Protein AF-0000000068964285 (afdb_homodimer)

Sequence (236 aa):
MQFDGVTATGQSDFDDDSQRGRSEIPLARIKTIMKRDGDVKMISAEAPSLVAKACTLFITSLTRQTWDEAKRNARRTLQRSDLTTVIRSDERFDFLMDIISDERAPTQDTGATRAHLLMQFDGVTATGQSDFDDDSQRGRSEIPLARIKTIMKRDGDVKMISAEAPSLVAKACTLFITSLTRQTWDEAKRNARRTLQRSDLTTVIRSDERFDFLMDIISDERAPTQDTGATRAHLL

pLDDT: mean 75.6, std 27.0, range [28.22, 98.5]

Organism: Plasmodiophora brassicae (NCBI:txid37360)

Foldseek 3Di:
DDPPCPPDPPPPCPPCPVCVVVVVVQLVVQVVVVVVPVVDDDDDPCVSVVVSVVVVVVVVVLVVQLCVQCVVVVHDDRDPVSSQVSLVPDPVNVVVNVVNVVVPPPPPCPVPVPPDPD/DDPPPVPDPPPPCPVCPVCVVVVVVQLVVLVVVVVVPVVDDDDDPCVSVVVSVVVVVVVVVLVVQLCVQCVVVVHPDRDPVSSQVSLVPDPVNVVVNVVNVVVPPPPPCPVPVPPDPD

Structure (mmCIF, N/CA/C/O backbone):
data_AF-0000000068964285-model_v1
#
loop_
_entity.id
_entity.type
_entity.pdbx_description
1 polymer 'Transcription factor CBF/NF-Y/archaeal histone domain-containing protein'
#
loop_
_atom_site.group_PDB
_atom_site.id
_atom_site.type_symbol
_atom_site.label_atom_id
_atom_site.label_alt_id
_atom_site.label_comp_id
_atom_site.label_asym_id
_atom_site.label_entity_id
_atom_site.label_seq_id
_atom_site.pdbx_PDB_ins_code
_atom_site.Cartn_x
_atom_site.Cartn_y
_atom_site.Cartn_z
_atom_site.occupancy
_atom_site.B_iso_or_equiv
_atom_site.auth_seq_id
_atom_site.auth_comp_id
_atom_site.auth_asym_id
_atom_site.auth_atom_id
_atom_site.pdbx_PDB_model_num
ATOM 1 N N . MET A 1 1 ? 13.609 -10.18 4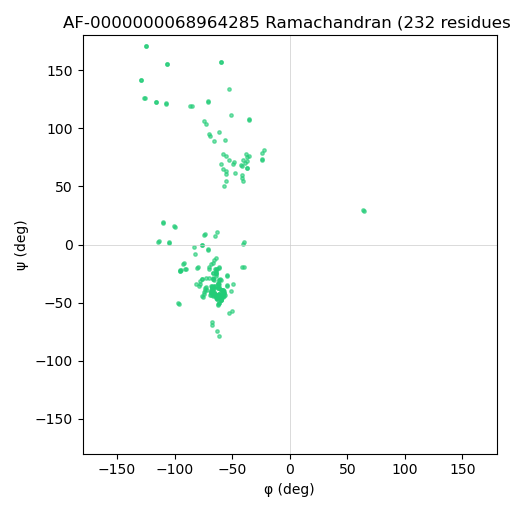9.781 1 32.91 1 MET A N 1
ATOM 2 C CA . MET A 1 1 ? 14.305 -10.547 48.531 1 32.91 1 MET A CA 1
ATOM 3 C C . MET A 1 1 ? 13.578 -9.992 47.312 1 32.91 1 MET A C 1
ATOM 5 O O . MET A 1 1 ? 12.391 -10.258 47.125 1 32.91 1 MET A O 1
ATOM 9 N N . GLN A 1 2 ? 13.938 -8.695 46.938 1 34.06 2 GLN A N 1
ATOM 10 C CA . GLN A 1 2 ? 13.391 -7.719 46 1 34.06 2 GLN A CA 1
ATOM 11 C C . GLN A 1 2 ? 13.508 -8.203 44.562 1 34.06 2 GLN A C 1
ATOM 13 O O . GLN A 1 2 ? 14.617 -8.461 44.062 1 34.06 2 GLN A O 1
ATOM 18 N N . PHE A 1 3 ? 12.508 -8.93 44.031 1 34.91 3 PHE A N 1
ATOM 19 C CA . PHE A 1 3 ? 12.336 -9.461 42.688 1 34.91 3 PHE A CA 1
ATOM 20 C C . PHE A 1 3 ? 12.367 -8.336 41.656 1 34.91 3 PHE A C 1
ATOM 22 O O . PHE A 1 3 ? 11.477 -7.488 41.625 1 34.91 3 PHE A O 1
ATOM 29 N N . ASP A 1 4 ? 13.57 -7.75 41.25 1 35.66 4 ASP A N 1
ATOM 30 C CA . ASP A 1 4 ? 13.82 -6.773 40.188 1 35.66 4 ASP A CA 1
ATOM 31 C C . ASP A 1 4 ? 13.344 -7.293 38.844 1 35.66 4 ASP A C 1
ATOM 33 O O . ASP A 1 4 ? 13.875 -8.273 38.312 1 35.66 4 ASP A O 1
ATOM 37 N N . GLY A 1 5 ? 12.023 -7.523 38.594 1 31.55 5 GLY A N 1
ATOM 38 C CA . GLY A 1 5 ? 11.477 -7.941 37.312 1 31.55 5 GLY A CA 1
ATOM 39 C C . GLY A 1 5 ? 11.852 -7.012 36.188 1 31.55 5 GLY A C 1
ATOM 40 O O . GLY A 1 5 ? 11.312 -5.91 36.062 1 31.55 5 GLY A O 1
ATOM 41 N N . VAL A 1 6 ? 13.117 -6.797 35.781 1 34.59 6 VAL A N 1
ATOM 42 C CA . VAL A 1 6 ? 13.562 -6.031 34.625 1 34.59 6 VAL A CA 1
ATOM 43 C C . VAL A 1 6 ? 12.844 -6.516 33.375 1 34.59 6 VAL A C 1
ATOM 45 O O . VAL A 1 6 ? 13.031 -7.656 32.938 1 34.59 6 VAL A O 1
ATOM 48 N N . THR A 1 7 ? 11.516 -6.219 33.188 1 30.62 7 THR A N 1
ATOM 49 C CA . THR A 1 7 ? 10.719 -6.461 32 1 30.62 7 THR A CA 1
ATOM 50 C C . THR A 1 7 ? 11.414 -5.906 30.766 1 30.62 7 THR A C 1
ATOM 52 O O . THR A 1 7 ? 11.977 -4.809 30.812 1 30.62 7 THR A O 1
ATOM 55 N N . ALA A 1 8 ? 11.93 -6.684 29.781 1 31 8 ALA A N 1
ATOM 56 C CA . ALA A 1 8 ? 12.555 -6.625 28.469 1 31 8 ALA A CA 1
ATOM 57 C C . ALA A 1 8 ? 11.672 -5.863 27.484 1 31 8 ALA A C 1
ATOM 59 O O . ALA A 1 8 ? 10.57 -6.312 27.141 1 31 8 ALA A O 1
ATOM 60 N N . THR A 1 9 ? 11.57 -4.504 27.484 1 30.22 9 THR A N 1
ATOM 61 C CA . THR A 1 9 ? 11.047 -3.551 26.516 1 30.22 9 THR A CA 1
ATOM 62 C C . THR A 1 9 ? 11.578 -3.854 25.109 1 30.22 9 THR A C 1
ATOM 64 O O . THR A 1 9 ? 12.766 -3.648 24.844 1 30.22 9 THR A O 1
ATOM 67 N N . GLY A 1 10 ? 11.344 -4.98 24.484 1 28.47 10 GLY A N 1
ATOM 68 C CA . GLY A 1 10 ? 11.758 -5.242 23.109 1 28.47 10 GLY A CA 1
ATOM 69 C C . GLY A 1 10 ? 11.398 -4.125 22.156 1 28.47 10 GLY A C 1
ATOM 70 O O . GLY A 1 10 ? 10.219 -3.928 21.844 1 28.47 10 GLY A O 1
ATOM 71 N N . GLN A 1 11 ? 12.031 -2.943 22.203 1 28.56 11 GLN A N 1
ATOM 72 C CA . GLN A 1 11 ? 12.109 -1.863 21.219 1 28.56 11 GLN A CA 1
ATOM 73 C C . GLN A 1 11 ? 12.273 -2.412 19.812 1 28.56 11 GLN A C 1
ATOM 75 O O . GLN A 1 11 ? 13.211 -3.166 19.531 1 28.56 11 GLN A O 1
ATOM 80 N N . SER A 1 12 ? 11.312 -2.969 19.219 1 31.77 12 SER A N 1
ATOM 81 C CA . SER A 1 12 ? 11.461 -3.26 17.797 1 31.77 12 SER A CA 1
ATOM 82 C C . SER A 1 12 ? 12.125 -2.098 17.062 1 31.77 12 SER A C 1
ATOM 84 O O . SER A 1 12 ? 11.547 -1.015 16.953 1 31.77 12 SER A O 1
ATOM 86 N N . ASP A 1 13 ? 13.398 -1.834 17.328 1 29.86 13 ASP A N 1
ATOM 87 C CA . ASP A 1 13 ? 14.375 -1.05 16.594 1 29.86 13 ASP A CA 1
ATOM 88 C C . ASP A 1 13 ? 14.266 -1.306 15.094 1 29.86 13 ASP A C 1
ATOM 90 O O . ASP A 1 13 ? 14.609 -2.389 14.617 1 29.86 13 ASP A O 1
ATOM 94 N N . PHE A 1 14 ? 13.148 -1.11 14.477 1 32.69 14 PHE A N 1
ATOM 95 C CA . PHE A 1 14 ? 13.383 -0.826 13.062 1 32.69 14 PHE A CA 1
ATOM 96 C C . PHE A 1 14 ? 14.633 0.027 12.883 1 32.69 14 PHE A C 1
ATOM 98 O O . PHE A 1 14 ? 14.727 1.127 13.43 1 32.69 14 PHE A O 1
ATOM 105 N N . ASP A 1 15 ? 15.805 -0.519 13.086 1 32.72 15 ASP A N 1
ATOM 106 C CA . ASP A 1 15 ? 17.172 -0.058 12.859 1 32.72 15 ASP A CA 1
ATOM 107 C C . ASP A 1 15 ? 17.219 1.039 11.797 1 32.72 15 ASP A C 1
ATOM 109 O O . ASP A 1 15 ? 16.969 0.779 10.617 1 32.72 15 ASP A O 1
ATOM 113 N N . ASP A 1 16 ? 16.953 2.186 12.117 1 32.31 16 ASP A N 1
ATOM 114 C CA . ASP A 1 16 ? 16.969 3.551 11.594 1 32.31 16 ASP A CA 1
ATOM 115 C C . ASP A 1 16 ? 18.328 3.896 11 1 32.31 16 ASP A C 1
ATOM 117 O O . ASP A 1 16 ? 18.484 4.922 10.328 1 32.31 16 ASP A O 1
ATOM 121 N N . ASP A 1 17 ? 19.438 3.482 11.609 1 34.62 17 ASP A N 1
ATOM 122 C CA . ASP A 1 17 ? 20.688 4.156 11.266 1 34.62 17 ASP A CA 1
ATOM 123 C C . ASP A 1 17 ? 21.094 3.85 9.82 1 34.62 17 ASP A C 1
ATOM 125 O O . ASP A 1 17 ? 21.484 4.754 9.078 1 34.62 17 ASP A O 1
ATOM 129 N N . SER A 1 18 ? 21.516 2.572 9.461 1 40.12 18 SER A N 1
ATOM 130 C CA . SER A 1 18 ? 21.812 2.119 8.109 1 40.12 18 SER A CA 1
ATOM 131 C C . SER A 1 18 ? 20.562 2.15 7.23 1 40.12 18 SER A C 1
ATOM 133 O O . SER A 1 18 ? 20.641 1.904 6.027 1 40.12 18 SER A O 1
ATOM 135 N N . GLN A 1 19 ? 19.25 2.33 7.637 1 40.47 19 GLN A N 1
ATOM 136 C CA . GLN A 1 19 ? 17.828 2.475 7.316 1 40.47 19 GLN A CA 1
ATOM 137 C C . GLN A 1 19 ? 17.516 3.908 6.902 1 40.47 19 GLN A C 1
ATOM 139 O O . GLN A 1 19 ? 16.531 4.145 6.184 1 40.47 19 GLN A O 1
ATOM 144 N N . ARG A 1 20 ? 18.188 4.785 7.496 1 45.53 20 ARG A N 1
ATOM 145 C CA . ARG A 1 20 ? 17.891 6.164 7.117 1 45.53 20 ARG A CA 1
ATOM 146 C C . ARG A 1 20 ? 17.969 6.348 5.605 1 45.53 20 ARG A C 1
ATOM 148 O O . ARG A 1 20 ? 17.078 6.957 5.004 1 45.53 20 ARG A O 1
ATOM 155 N N . GLY A 1 21 ? 19.188 6.035 5.164 1 47.84 21 GLY A N 1
ATOM 156 C CA . GLY A 1 21 ? 19.281 6.051 3.713 1 47.84 21 GLY A CA 1
ATOM 157 C C . GLY A 1 21 ? 18.281 5.133 3.037 1 47.84 21 GLY A C 1
ATOM 158 O O . GLY A 1 21 ? 17.734 5.473 1.985 1 47.84 21 GLY A O 1
ATOM 159 N N . ARG A 1 22 ? 18.141 3.873 3.611 1 48.84 22 ARG A N 1
ATOM 160 C CA . ARG A 1 22 ? 17.219 2.896 3.037 1 48.84 22 ARG A CA 1
ATOM 161 C C . ARG A 1 22 ? 15.766 3.25 3.355 1 48.84 22 ARG A C 1
ATOM 163 O O . ARG A 1 22 ? 14.875 3.041 2.529 1 48.84 22 ARG A O 1
ATOM 170 N N . SER A 1 23 ? 15.508 3.73 4.676 1 55.5 23 SER A N 1
ATOM 171 C CA . SER A 1 23 ? 14.164 4.172 5.035 1 55.5 23 SER A CA 1
ATOM 172 C C . SER A 1 23 ? 13.766 5.426 4.262 1 55.5 23 SER A C 1
ATOM 174 O O . SER A 1 23 ? 12.586 5.648 3.994 1 55.5 23 SER A O 1
ATOM 176 N N . GLU A 1 24 ? 14.867 6.203 3.928 1 59.72 24 GLU A N 1
ATOM 177 C CA . GLU A 1 24 ? 14.617 7.453 3.209 1 59.72 24 GLU A CA 1
ATOM 178 C C . GLU A 1 24 ? 14.016 7.184 1.834 1 59.72 24 GLU A C 1
ATOM 180 O O . GLU A 1 24 ? 13.148 7.934 1.374 1 59.72 24 GLU A O 1
ATOM 185 N N . ILE A 1 25 ? 14.305 6.09 1.345 1 63.62 25 ILE A N 1
ATOM 186 C CA . ILE A 1 25 ? 13.867 5.824 -0.02 1 63.62 25 ILE A CA 1
ATOM 187 C C . ILE A 1 25 ? 12.383 5.469 -0.021 1 63.62 25 ILE A C 1
ATOM 189 O O . ILE A 1 25 ? 11.609 6.012 -0.812 1 63.62 25 ILE A O 1
ATOM 193 N N . PRO A 1 26 ? 11.984 4.805 1.06 1 78.06 26 PRO A N 1
ATOM 194 C CA . PRO A 1 26 ? 10.555 4.469 1.038 1 78.06 26 PRO A CA 1
ATOM 195 C C . PRO A 1 26 ? 9.656 5.684 1.253 1 78.06 26 PRO A C 1
ATOM 197 O O . PRO A 1 26 ? 8.664 5.855 0.546 1 78.06 26 PRO A O 1
ATOM 200 N N . LEU A 1 27 ? 10.156 6.539 2.188 1 88 27 LEU A N 1
ATOM 201 C CA . LEU A 1 27 ? 9.281 7.668 2.488 1 88 27 LEU A CA 1
ATOM 202 C C . LEU A 1 27 ? 9.273 8.664 1.335 1 88 27 LEU A C 1
ATOM 204 O O . LEU A 1 27 ? 8.234 9.266 1.039 1 88 27 LEU A O 1
ATOM 208 N N . ALA A 1 28 ? 10.469 8.773 0.774 1 86.06 28 ALA A N 1
ATOM 209 C CA . ALA A 1 28 ? 10.547 9.68 -0.368 1 86.06 28 ALA A CA 1
ATOM 210 C C . ALA A 1 28 ? 9.609 9.234 -1.486 1 86.06 28 ALA A C 1
ATOM 212 O O . ALA A 1 28 ? 8.938 10.055 -2.107 1 86.06 28 ALA A O 1
ATOM 213 N N . ARG A 1 29 ? 9.508 7.941 -1.711 1 89.31 29 ARG A N 1
ATOM 214 C CA . ARG A 1 29 ? 8.617 7.379 -2.721 1 89.31 29 ARG A CA 1
ATOM 215 C C . ARG A 1 29 ? 7.152 7.57 -2.33 1 89.31 29 ARG A C 1
ATOM 217 O O . ARG A 1 29 ? 6.32 7.906 -3.174 1 89.31 29 ARG A O 1
ATOM 224 N N . ILE A 1 30 ? 6.887 7.398 -1.122 1 93.56 30 ILE A N 1
ATOM 225 C CA . ILE A 1 30 ? 5.531 7.59 -0.623 1 93.56 30 ILE A CA 1
ATOM 226 C C . ILE A 1 30 ? 5.082 9.023 -0.883 1 93.56 30 ILE A C 1
ATOM 228 O O . ILE A 1 30 ? 3.994 9.258 -1.412 1 93.56 30 ILE A O 1
ATOM 232 N N . LYS A 1 31 ? 5.895 9.953 -0.562 1 93.38 31 LYS A N 1
ATOM 233 C CA . LYS A 1 31 ? 5.59 11.367 -0.774 1 93.38 31 LYS A CA 1
ATOM 234 C C . LYS A 1 31 ? 5.348 11.656 -2.252 1 93.38 31 LYS A C 1
ATOM 236 O O . LYS A 1 31 ? 4.422 12.391 -2.604 1 93.38 31 LYS A O 1
ATOM 241 N N . THR A 1 32 ? 6.188 11.086 -3.094 1 92.38 32 THR A N 1
ATOM 242 C CA . THR A 1 32 ? 6.055 11.273 -4.535 1 92.38 32 THR A CA 1
ATOM 243 C C . THR A 1 32 ? 4.695 10.773 -5.02 1 92.38 32 THR A C 1
ATOM 245 O O . THR A 1 32 ? 4.027 11.445 -5.809 1 92.38 32 THR A O 1
ATOM 248 N N . ILE A 1 33 ? 4.316 9.648 -4.566 1 94.06 33 ILE A N 1
ATOM 249 C CA . ILE A 1 33 ? 3.049 9.062 -4.984 1 94.06 33 ILE A CA 1
ATOM 250 C C . ILE A 1 33 ? 1.893 9.922 -4.48 1 94.06 33 ILE A C 1
ATOM 252 O O . ILE A 1 33 ? 0.925 10.164 -5.207 1 94.06 33 ILE A O 1
ATOM 256 N N . MET A 1 34 ? 1.996 10.398 -3.248 1 95.56 34 MET A N 1
ATOM 257 C CA . MET A 1 34 ? 0.953 11.234 -2.656 1 95.56 34 MET A CA 1
ATOM 258 C C . MET A 1 34 ? 0.79 12.531 -3.434 1 95.56 34 MET A C 1
ATOM 260 O O . MET A 1 34 ? -0.329 13.016 -3.623 1 95.56 34 MET A O 1
ATOM 264 N N . LYS A 1 35 ? 1.868 13.07 -3.895 1 93.44 35 LYS A N 1
ATOM 265 C CA . LYS A 1 35 ? 1.845 14.359 -4.586 1 93.44 35 LYS A CA 1
ATOM 266 C C . LYS A 1 35 ? 1.406 14.195 -6.039 1 93.44 35 LYS A C 1
ATOM 268 O O . LYS A 1 35 ? 1.04 15.164 -6.695 1 93.44 35 LYS A O 1
ATOM 273 N N . ARG A 1 36 ? 1.573 12.969 -6.406 1 90.5 36 ARG A N 1
ATOM 274 C CA . ARG A 1 36 ? 1.193 12.703 -7.793 1 90.5 36 ARG A CA 1
ATOM 275 C C . ARG A 1 36 ? -0.303 12.914 -8 1 90.5 36 ARG A C 1
ATOM 277 O O . ARG A 1 36 ? -0.752 13.148 -9.125 1 90.5 36 A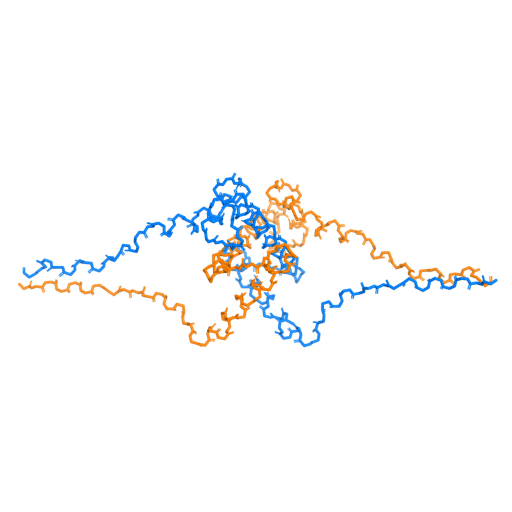RG A O 1
ATOM 284 N N . ASP A 1 37 ? -0.917 12.82 -6.789 1 83.12 37 ASP A N 1
ATOM 285 C CA . ASP A 1 37 ? -2.334 13.172 -6.848 1 83.12 37 ASP A CA 1
ATOM 286 C C . ASP A 1 37 ? -2.523 14.664 -7.094 1 83.12 37 ASP A C 1
ATOM 288 O O . ASP A 1 37 ? -2.09 15.492 -6.289 1 83.12 37 ASP A O 1
ATOM 292 N N . GLY A 1 38 ? -2.723 15.195 -8.359 1 84.5 38 GLY A N 1
ATOM 293 C CA . GLY A 1 38 ? -2.775 16.547 -8.875 1 84.5 38 GLY A CA 1
ATOM 294 C C . GLY A 1 38 ? -3.531 17.5 -7.973 1 84.5 38 GLY A C 1
ATOM 295 O O . GLY A 1 38 ? -3.303 18.719 -8.008 1 84.5 38 GLY A O 1
ATOM 296 N N . ASP A 1 39 ? -4.375 17.031 -7.074 1 87.31 39 ASP A N 1
ATOM 297 C CA . ASP A 1 39 ? -5.199 17.922 -6.254 1 87.31 39 ASP A CA 1
ATOM 298 C C . ASP A 1 39 ? -4.512 18.25 -4.934 1 87.31 39 ASP A C 1
ATOM 300 O O . ASP A 1 39 ? -4.812 19.25 -4.305 1 87.31 39 ASP A O 1
ATOM 304 N N . VAL A 1 40 ? -3.475 17.438 -4.566 1 92.94 40 VAL A N 1
ATOM 305 C CA . VAL A 1 40 ? -2.863 17.578 -3.25 1 92.94 40 VAL A CA 1
ATOM 306 C C . VAL A 1 40 ? -1.786 18.672 -3.305 1 92.94 40 VAL A C 1
ATOM 308 O O . VAL A 1 40 ? -0.828 18.562 -4.074 1 92.94 40 VAL A O 1
ATOM 311 N N . LYS A 1 41 ? -1.933 19.688 -2.547 1 87.25 41 LYS A N 1
ATOM 312 C CA . LYS A 1 41 ? -0.994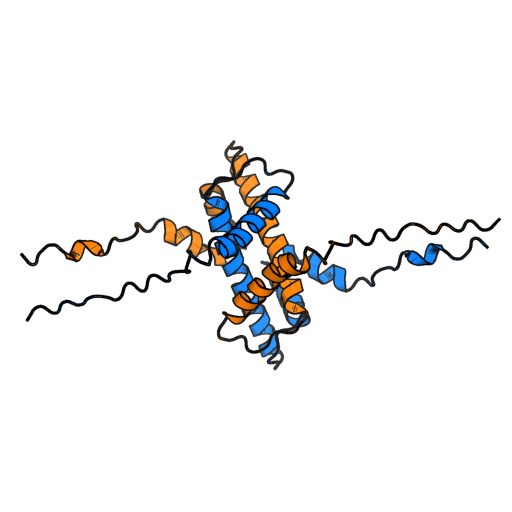 20.812 -2.586 1 87.25 41 LYS A CA 1
ATOM 313 C C . LYS A 1 41 ? 0.049 20.688 -1.478 1 87.25 41 LYS A C 1
ATOM 315 O O . LYS A 1 41 ? 1.249 20.797 -1.734 1 87.25 41 LYS A O 1
ATOM 320 N N . MET A 1 42 ? -0.448 20.469 -0.266 1 95.69 42 MET A N 1
ATOM 321 C CA . MET A 1 42 ? 0.447 20.406 0.886 1 95.69 42 MET A CA 1
ATOM 322 C C . MET A 1 42 ? 0.189 19.156 1.707 1 95.69 42 MET A C 1
ATOM 324 O O . MET A 1 42 ? -0.958 18.734 1.858 1 95.69 42 MET A O 1
ATOM 328 N N . ILE A 1 43 ? 1.351 18.609 2.193 1 96.94 43 ILE A N 1
ATOM 329 C CA . ILE A 1 43 ? 1.322 17.406 3.021 1 96.94 43 ILE A CA 1
ATOM 330 C C . ILE A 1 43 ? 2.076 17.656 4.324 1 96.94 43 ILE A C 1
ATOM 332 O O . ILE A 1 43 ? 3.221 18.109 4.309 1 96.94 43 ILE A O 1
ATOM 336 N N . SER A 1 44 ? 1.364 17.391 5.422 1 97.19 44 SER A N 1
ATOM 337 C CA . SER A 1 44 ? 2.045 17.516 6.707 1 97.19 44 SER A CA 1
ATOM 338 C C . SER A 1 44 ? 3.252 16.578 6.781 1 97.19 44 SER A C 1
ATOM 340 O O . SER A 1 44 ? 3.281 15.539 6.117 1 97.19 44 SER A O 1
ATOM 342 N N . ALA A 1 45 ? 4.223 16.922 7.672 1 94.94 45 ALA A N 1
ATOM 343 C CA . ALA A 1 45 ? 5.473 16.188 7.805 1 94.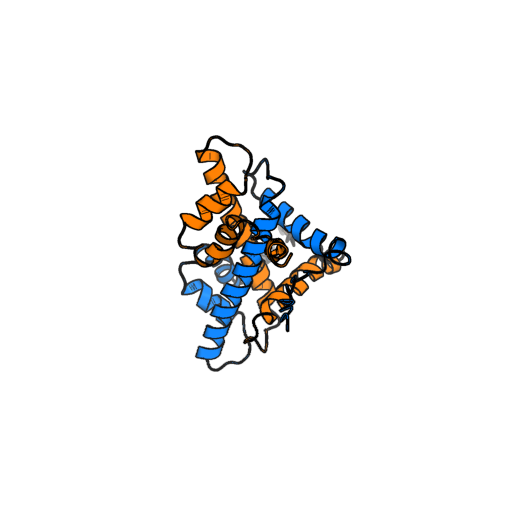94 45 ALA A CA 1
ATOM 344 C C . ALA A 1 45 ? 5.219 14.781 8.352 1 94.94 45 ALA A C 1
ATOM 346 O O . ALA A 1 45 ? 5.988 13.859 8.078 1 94.94 45 ALA A O 1
ATOM 347 N N . GLU A 1 46 ? 4.113 14.539 9.086 1 94 46 GLU A N 1
ATOM 348 C CA . GLU A 1 46 ? 3.852 13.281 9.773 1 94 46 GLU A CA 1
ATOM 349 C C . GLU A 1 46 ? 3.074 12.312 8.875 1 94 46 GLU A C 1
ATOM 351 O O . GLU A 1 46 ? 3.123 11.102 9.07 1 94 46 GLU A O 1
ATOM 356 N N . ALA A 1 47 ? 2.436 12.758 7.918 1 96.31 47 ALA A N 1
ATOM 357 C CA . ALA A 1 47 ? 1.449 12.008 7.148 1 96.31 47 ALA A CA 1
ATOM 358 C C . ALA A 1 47 ? 2.117 10.906 6.336 1 96.31 47 ALA A C 1
ATOM 360 O O . ALA A 1 47 ? 1.653 9.758 6.328 1 96.31 47 ALA A O 1
ATOM 361 N N . PRO A 1 48 ? 3.23 11.172 5.754 1 95.62 48 PRO A N 1
ATOM 362 C CA . PRO A 1 48 ? 3.842 10.109 4.945 1 95.62 48 PRO A CA 1
ATOM 363 C C . PRO A 1 48 ? 4.215 8.883 5.773 1 95.62 48 PRO A C 1
ATOM 365 O O . PRO A 1 48 ? 4.07 7.75 5.301 1 95.62 48 PRO A O 1
ATOM 368 N N . SER A 1 49 ? 4.602 9.086 6.961 1 94.56 49 SER A N 1
ATOM 369 C CA . SER A 1 49 ? 4.969 7.965 7.82 1 94.56 49 SER A CA 1
ATOM 370 C C . SER A 1 49 ? 3.758 7.098 8.148 1 94.56 49 SER A C 1
ATOM 372 O O . SER A 1 49 ? 3.863 5.871 8.203 1 94.56 49 SER A O 1
ATOM 374 N N . LEU A 1 50 ? 2.66 7.727 8.375 1 95.31 50 LEU A N 1
ATOM 375 C CA . LEU A 1 50 ? 1.429 6.996 8.656 1 95.31 50 LEU A CA 1
ATOM 376 C C . LEU A 1 50 ? 0.962 6.227 7.426 1 95.31 50 LEU A C 1
ATOM 378 O O . LEU A 1 50 ? 0.528 5.074 7.535 1 95.31 50 LEU A O 1
ATOM 382 N N . VAL A 1 51 ? 1.094 6.832 6.305 1 96.94 51 VAL A N 1
ATOM 383 C CA . VAL A 1 51 ? 0.72 6.184 5.051 1 96.94 51 VAL A CA 1
ATOM 384 C C . VAL A 1 51 ? 1.633 4.988 4.793 1 96.94 51 VAL A C 1
ATOM 386 O O . VAL A 1 51 ? 1.181 3.947 4.309 1 96.94 51 VAL A O 1
ATOM 389 N N . ALA A 1 52 ? 2.885 5.125 5.141 1 95.19 52 ALA A N 1
ATOM 390 C CA . ALA A 1 52 ? 3.828 4.02 4.992 1 95.19 52 ALA A CA 1
ATOM 391 C C . ALA A 1 52 ? 3.406 2.818 5.832 1 95.19 52 ALA A C 1
ATOM 393 O O . ALA A 1 52 ? 3.434 1.68 5.355 1 95.19 52 ALA A O 1
ATOM 394 N N . LYS A 1 53 ? 2.98 3.074 7.055 1 95.75 53 LYS A N 1
ATOM 395 C CA . LYS A 1 53 ? 2.471 2.006 7.91 1 95.75 53 LYS A CA 1
ATOM 396 C C . LYS A 1 53 ? 1.211 1.382 7.316 1 95.75 53 LYS A C 1
ATOM 398 O O . LYS A 1 53 ? 1.057 0.159 7.32 1 95.75 53 LYS A O 1
ATOM 403 N N . ALA A 1 54 ? 0.319 2.236 6.84 1 97.5 54 ALA A N 1
ATOM 404 C CA . ALA A 1 54 ? -0.908 1.766 6.207 1 97.5 54 ALA A CA 1
ATOM 405 C C . ALA A 1 54 ? -0.598 0.867 5.012 1 97.5 54 ALA A C 1
ATOM 407 O O . ALA A 1 54 ? -1.236 -0.172 4.824 1 97.5 54 ALA A O 1
ATOM 408 N N . CYS A 1 55 ? 0.431 1.228 4.234 1 96.62 55 CYS A N 1
ATOM 409 C CA . CYS A 1 55 ? 0.845 0.448 3.072 1 96.62 55 CYS A CA 1
ATOM 410 C C . CYS A 1 55 ? 1.354 -0.926 3.492 1 96.62 55 CYS A C 1
ATOM 412 O O . CYS A 1 55 ? 1.024 -1.934 2.865 1 96.62 55 CYS A O 1
ATOM 414 N N . THR A 1 56 ? 2.127 -0.963 4.535 1 95.69 56 THR A N 1
ATOM 415 C CA . THR A 1 56 ? 2.645 -2.23 5.039 1 95.69 56 THR A CA 1
ATOM 416 C C . THR A 1 56 ? 1.503 -3.164 5.434 1 95.69 56 THR A C 1
ATOM 418 O O . THR A 1 56 ? 1.502 -4.34 5.07 1 95.69 56 THR A O 1
ATOM 421 N N . LEU A 1 57 ? 0.524 -2.611 6.117 1 96.94 57 LEU A N 1
ATOM 422 C CA . LEU A 1 57 ? -0.625 -3.408 6.531 1 96.94 57 LEU A CA 1
ATOM 423 C C . LEU A 1 57 ? -1.444 -3.85 5.324 1 96.94 57 LEU A C 1
ATOM 425 O O . LEU A 1 57 ? -1.95 -4.973 5.289 1 96.94 57 LEU A O 1
ATOM 429 N N . PHE A 1 58 ? -1.536 -3 4.387 1 97.94 58 PHE A N 1
ATOM 430 C CA . PHE A 1 58 ? -2.262 -3.318 3.162 1 97.94 58 PHE A CA 1
ATOM 431 C C . PHE A 1 58 ? -1.607 -4.484 2.432 1 97.94 58 PHE A C 1
ATOM 433 O O . PHE A 1 58 ? -2.273 -5.465 2.096 1 97.94 58 PHE A O 1
ATOM 440 N N . ILE A 1 59 ? -0.286 -4.406 2.18 1 97.62 59 ILE A N 1
ATOM 441 C CA . ILE A 1 59 ? 0.456 -5.469 1.511 1 97.62 59 ILE A CA 1
ATOM 442 C C . ILE A 1 59 ? 0.301 -6.777 2.287 1 97.62 59 ILE A C 1
ATOM 444 O O . ILE A 1 59 ? 0.033 -7.828 1.7 1 97.62 59 ILE A O 1
ATOM 448 N N . THR A 1 60 ? 0.416 -6.688 3.598 1 96.94 60 THR A N 1
ATOM 449 C CA . THR A 1 60 ? 0.302 -7.871 4.445 1 96.94 60 THR A CA 1
ATOM 450 C C . THR A 1 60 ? -1.094 -8.477 4.344 1 96.94 60 THR A C 1
ATOM 452 O O . THR A 1 60 ? -1.237 -9.688 4.176 1 96.94 60 THR A O 1
ATOM 455 N N . SER A 1 61 ? -2.07 -7.656 4.422 1 96.94 61 SER A N 1
ATOM 456 C CA . SER A 1 61 ? -3.455 -8.109 4.367 1 96.94 61 SER A CA 1
ATOM 457 C C . SER A 1 61 ? -3.773 -8.758 3.023 1 96.94 61 SER A C 1
ATOM 459 O O . SER A 1 61 ? -4.336 -9.852 2.969 1 96.94 61 SER A O 1
ATOM 461 N N . LEU A 1 62 ? -3.371 -8.102 1.943 1 97.88 62 LEU A N 1
ATOM 462 C CA . LEU A 1 62 ? -3.59 -8.617 0.596 1 97.88 62 LEU A CA 1
ATOM 463 C C . LEU A 1 62 ? -2.861 -9.945 0.396 1 97.88 62 LEU A C 1
ATOM 465 O O . LEU A 1 62 ? -3.426 -10.891 -0.157 1 97.88 62 LEU A O 1
ATOM 469 N N . THR A 1 63 ? -1.659 -10.008 0.86 1 97.94 63 THR A N 1
ATOM 470 C CA . THR A 1 63 ? -0.846 -11.211 0.746 1 97.94 63 THR A CA 1
ATOM 471 C C . THR A 1 63 ? -1.493 -12.375 1.493 1 97.94 63 THR A C 1
ATOM 473 O O . THR A 1 63 ? -1.562 -13.492 0.976 1 97.94 63 THR A O 1
ATOM 476 N N . ARG A 1 64 ? -1.942 -12.055 2.672 1 97.06 64 ARG A N 1
ATOM 477 C CA . ARG A 1 64 ? -2.568 -13.094 3.479 1 97.06 64 ARG A CA 1
ATOM 478 C C . ARG A 1 64 ? -3.807 -13.656 2.787 1 97.06 64 ARG A C 1
ATOM 480 O O . ARG A 1 64 ? -3.973 -14.875 2.689 1 97.06 64 ARG A O 1
ATOM 487 N N . GLN A 1 65 ? -4.668 -12.797 2.357 1 97.81 65 GLN A N 1
ATOM 488 C CA . GLN A 1 65 ? -5.879 -13.242 1.679 1 97.81 65 GLN A CA 1
ATOM 489 C C . GLN A 1 65 ? -5.543 -14.008 0.402 1 97.81 65 GLN A C 1
ATOM 491 O O . GLN A 1 65 ? -6.18 -15.016 0.087 1 97.81 65 GLN A O 1
ATOM 496 N N . THR A 1 66 ? -4.492 -13.547 -0.281 1 98.44 66 THR A N 1
ATOM 497 C CA . THR A 1 66 ? -4.051 -14.188 -1.513 1 98.44 66 THR A CA 1
ATOM 498 C C . THR A 1 66 ? -3.488 -15.578 -1.223 1 98.44 66 THR A C 1
ATOM 500 O O . THR A 1 66 ? -3.754 -16.531 -1.961 1 98.44 66 THR A O 1
ATOM 503 N N . TRP A 1 67 ? -2.838 -15.68 -0.152 1 97.81 67 TRP A N 1
ATOM 504 C CA . TRP A 1 67 ? -2.279 -16.953 0.265 1 97.81 67 TRP A CA 1
ATOM 505 C C . TRP A 1 67 ? -3.383 -17.938 0.647 1 97.81 67 TRP A C 1
ATOM 507 O O . TRP A 1 67 ? -3.332 -19.109 0.283 1 97.81 67 TRP A O 1
ATOM 517 N N . ASP A 1 68 ? -4.371 -17.453 1.378 1 97.5 68 ASP A N 1
ATOM 518 C CA . ASP A 1 68 ? -5.52 -18.281 1.719 1 97.5 68 ASP A CA 1
ATOM 519 C C . ASP A 1 68 ? -6.203 -18.812 0.462 1 97.5 68 ASP A C 1
ATOM 521 O O . ASP A 1 68 ? -6.637 -19.969 0.426 1 97.5 68 ASP A O 1
ATOM 525 N N . GLU A 1 69 ? -6.293 -17.969 -0.543 1 98.12 69 GLU A N 1
ATOM 526 C CA . GLU A 1 69 ? -6.859 -18.391 -1.82 1 98.12 69 GLU A CA 1
ATOM 527 C C . GLU A 1 69 ? -6.008 -19.484 -2.463 1 98.12 69 GLU A C 1
ATOM 529 O O . GLU A 1 69 ? -6.539 -20.469 -2.984 1 98.12 69 GLU A O 1
ATOM 534 N N . ALA A 1 70 ? -4.645 -19.359 -2.486 1 98.06 70 ALA A N 1
ATOM 535 C CA . ALA A 1 70 ? -3.738 -20.375 -3.012 1 98.06 70 ALA A CA 1
ATOM 536 C C . ALA A 1 70 ? -3.936 -21.719 -2.291 1 98.06 70 ALA A C 1
ATOM 538 O O . ALA A 1 70 ? -4.055 -22.766 -2.932 1 98.06 70 ALA A O 1
ATOM 539 N N . LYS A 1 71 ? -4.098 -21.625 -1.008 1 97 71 LYS A N 1
ATOM 540 C CA . LYS A 1 71 ? -4.289 -22.828 -0.198 1 97 71 LYS A CA 1
ATOM 541 C C . LYS A 1 71 ? -5.617 -23.516 -0.527 1 97 71 LYS A C 1
ATOM 543 O O . LYS A 1 71 ? -5.691 -24.734 -0.584 1 97 71 LYS A O 1
ATOM 548 N N . ARG A 1 72 ? -6.652 -22.719 -0.65 1 97.38 72 ARG A N 1
ATOM 549 C CA . ARG A 1 72 ? -7.961 -23.25 -1.013 1 97.38 72 ARG A CA 1
ATOM 550 C C . ARG A 1 72 ? -7.883 -24.062 -2.305 1 97.38 72 ARG A C 1
ATOM 552 O O . ARG A 1 72 ? -8.648 -25.016 -2.496 1 97.38 72 ARG A O 1
ATOM 559 N N . ASN A 1 73 ? -6.926 -23.75 -3.152 1 97.06 73 ASN A N 1
ATOM 560 C CA . ASN A 1 73 ? -6.719 -24.422 -4.426 1 97.06 73 ASN A CA 1
ATOM 561 C C . ASN A 1 73 ? -5.598 -25.453 -4.336 1 97.06 73 ASN A C 1
ATOM 563 O O . ASN A 1 73 ? -5.035 -25.859 -5.355 1 97.06 73 ASN A O 1
ATOM 567 N N . ALA A 1 74 ? -5.223 -25.797 -3.217 1 96.31 74 ALA A N 1
ATOM 568 C CA . ALA A 1 74 ? -4.242 -26.828 -2.904 1 96.31 74 ALA A CA 1
ATOM 569 C C . ALA A 1 74 ? -2.863 -26.469 -3.443 1 96.31 74 ALA A C 1
ATOM 571 O O . ALA A 1 74 ? -2.092 -27.344 -3.842 1 96.31 74 ALA A O 1
ATOM 572 N N . ARG A 1 75 ? -2.615 -25.25 -3.518 1 96.44 75 ARG A N 1
ATOM 573 C CA . ARG A 1 75 ? -1.308 -24.781 -3.957 1 96.44 75 ARG A CA 1
ATOM 574 C C . ARG A 1 75 ? -0.502 -24.219 -2.783 1 96.44 75 ARG A C 1
ATOM 576 O O . ARG A 1 75 ? -1.072 -23.812 -1.772 1 96.44 75 ARG A O 1
ATOM 583 N N . ARG A 1 76 ? 0.908 -24.297 -3.084 1 95.25 76 ARG A N 1
ATOM 584 C CA . ARG A 1 76 ? 1.821 -23.766 -2.08 1 95.25 76 ARG A CA 1
ATOM 585 C C . ARG A 1 76 ? 2.562 -22.547 -2.611 1 95.25 76 ARG A C 1
ATOM 587 O O . ARG A 1 76 ? 3.482 -22.047 -1.964 1 95.25 76 ARG A O 1
ATOM 594 N N . THR A 1 77 ? 2.232 -22.156 -3.816 1 97.19 77 THR A N 1
ATOM 595 C CA . THR A 1 77 ? 2.809 -20.969 -4.441 1 97.19 77 THR A CA 1
ATOM 596 C C . THR A 1 77 ? 1.735 -19.922 -4.695 1 97.19 77 THR A C 1
ATOM 598 O O . THR A 1 77 ? 0.71 -20.203 -5.316 1 97.19 77 THR A O 1
ATOM 601 N N . LEU A 1 78 ? 1.963 -18.703 -4.113 1 97.19 78 LEU A N 1
ATOM 602 C CA . LEU A 1 78 ? 1.104 -17.547 -4.379 1 97.19 78 LEU A CA 1
ATOM 603 C C . LEU A 1 78 ? 1.311 -17.031 -5.797 1 97.19 78 LEU A C 1
ATOM 605 O O . LEU A 1 78 ? 2.443 -16.766 -6.207 1 97.19 78 LEU A O 1
ATOM 609 N N . GLN A 1 79 ? 0.247 -16.969 -6.562 1 97.12 79 GLN A N 1
ATOM 610 C CA . GLN A 1 79 ? 0.351 -16.594 -7.973 1 97.12 79 GLN A CA 1
ATOM 611 C C . GLN A 1 79 ? -0.555 -15.414 -8.297 1 97.12 79 GLN A C 1
ATOM 613 O O . GLN A 1 79 ? -1.434 -15.062 -7.512 1 97.12 79 GLN A O 1
ATOM 618 N N . ARG A 1 80 ? -0.368 -14.906 -9.508 1 96.5 80 ARG A N 1
ATOM 619 C CA . ARG A 1 80 ? -1.185 -13.812 -10.023 1 96.5 80 ARG A CA 1
ATOM 620 C C . ARG A 1 80 ? -2.664 -14.188 -10.023 1 96.5 80 ARG A C 1
ATOM 622 O O . ARG A 1 80 ? -3.518 -13.352 -9.727 1 96.5 80 ARG A O 1
ATOM 629 N N . SER A 1 81 ? -2.986 -15.43 -10.383 1 97.06 81 SER A N 1
ATOM 630 C CA . SER A 1 81 ? -4.379 -15.859 -10.445 1 97.06 81 SER A CA 1
ATOM 631 C C . SER A 1 81 ? -5.047 -15.781 -9.078 1 97.06 81 SER A C 1
ATOM 633 O O . SER A 1 81 ? -6.238 -15.484 -8.984 1 97.06 81 SER A O 1
ATOM 635 N N . ASP A 1 82 ? -4.273 -16.031 -8.023 1 98 82 ASP A N 1
ATOM 636 C CA . ASP A 1 82 ? -4.809 -15.93 -6.672 1 98 82 ASP A CA 1
ATOM 637 C C . ASP A 1 82 ? -5.125 -14.484 -6.32 1 98 82 ASP A C 1
ATOM 639 O O . ASP A 1 82 ? -6.191 -14.188 -5.77 1 98 82 ASP A O 1
ATOM 643 N N . LEU A 1 83 ? -4.23 -13.594 -6.711 1 98.06 83 LEU A N 1
ATOM 644 C CA . LEU A 1 83 ? -4.434 -12.156 -6.52 1 98.06 83 LEU A CA 1
ATOM 645 C C . LEU A 1 83 ? -5.691 -11.688 -7.246 1 98.06 83 LEU A C 1
ATOM 647 O O . LEU A 1 83 ? -6.508 -10.961 -6.676 1 98.06 83 LEU A O 1
ATOM 651 N N . THR A 1 84 ? -5.844 -12.148 -8.469 1 97.94 84 THR A N 1
ATOM 652 C CA . THR A 1 84 ? -6.996 -11.781 -9.289 1 97.94 84 THR A CA 1
ATOM 653 C C . THR A 1 84 ? -8.297 -12.211 -8.617 1 97.94 84 THR A C 1
ATOM 655 O O . THR A 1 84 ? -9.234 -11.422 -8.516 1 97.94 84 THR A O 1
ATOM 658 N N . THR A 1 85 ? -8.305 -13.422 -8.172 1 98.44 85 THR A N 1
ATOM 659 C CA . THR A 1 85 ? -9.492 -13.969 -7.523 1 98.44 85 THR A CA 1
ATOM 660 C C . THR A 1 85 ? -9.828 -13.172 -6.266 1 98.44 85 THR A C 1
ATOM 662 O O . THR A 1 85 ? -10.984 -12.812 -6.043 1 98.44 85 THR A O 1
ATOM 665 N N . VAL A 1 86 ? -8.852 -12.828 -5.465 1 98.5 86 VAL A N 1
ATOM 666 C CA . VAL A 1 86 ? -9.039 -12.094 -4.219 1 98.5 86 VAL A CA 1
ATOM 667 C C . VAL A 1 86 ? -9.578 -10.695 -4.516 1 98.5 86 VAL A C 1
ATOM 669 O O . VAL A 1 86 ? -10.547 -10.25 -3.898 1 98.5 86 VAL A O 1
ATOM 672 N N . ILE A 1 87 ? -9.016 -10.031 -5.512 1 98.12 87 ILE A N 1
ATOM 673 C CA . ILE A 1 87 ? -9.414 -8.672 -5.867 1 98.12 87 ILE A CA 1
ATOM 674 C C . ILE A 1 87 ? -10.859 -8.672 -6.371 1 98.12 87 ILE A C 1
ATOM 676 O O . ILE A 1 87 ? -11.641 -7.781 -6.039 1 98.12 87 ILE A O 1
ATOM 680 N N . ARG A 1 88 ? -11.219 -9.688 -7.047 1 97.75 88 ARG A N 1
ATOM 681 C CA . ARG A 1 88 ? -12.562 -9.781 -7.605 1 97.75 88 ARG A CA 1
ATOM 682 C C . ARG A 1 88 ? -13.586 -10.125 -6.527 1 97.75 88 ARG A C 1
ATOM 684 O O . ARG A 1 88 ? -14.742 -9.711 -6.602 1 97.75 88 ARG A O 1
ATOM 691 N N . SER A 1 89 ? -13.195 -10.82 -5.543 1 97.81 89 SER A N 1
ATOM 692 C CA . SER A 1 89 ? -14.156 -11.406 -4.617 1 97.81 89 SER A CA 1
ATOM 693 C C . SER A 1 89 ? -14.367 -10.516 -3.398 1 97.81 89 SER A C 1
ATOM 695 O O . SER A 1 89 ? -15.367 -10.641 -2.693 1 97.81 89 SER A O 1
ATOM 697 N N . ASP A 1 90 ? -13.422 -9.656 -3.068 1 97.94 90 ASP A N 1
ATOM 698 C CA . ASP A 1 90 ? -13.508 -8.812 -1.879 1 97.94 90 ASP A CA 1
ATOM 699 C C . ASP A 1 90 ? -13.773 -7.359 -2.254 1 97.94 90 ASP A C 1
ATOM 701 O O . ASP A 1 90 ? -12.93 -6.711 -2.885 1 97.94 90 ASP A O 1
ATOM 705 N N . GLU A 1 91 ? -14.852 -6.801 -1.771 1 96.75 91 GLU A N 1
ATOM 706 C CA . GLU A 1 91 ? -15.289 -5.453 -2.127 1 96.75 91 GLU A CA 1
ATOM 707 C C . GLU A 1 91 ? -14.281 -4.406 -1.658 1 96.75 91 GLU A C 1
ATOM 709 O O . GLU A 1 91 ? -14.172 -3.33 -2.25 1 96.75 91 GLU A O 1
ATOM 714 N N . ARG A 1 92 ? -13.516 -4.719 -0.674 1 97.25 92 ARG A N 1
ATOM 715 C CA . ARG A 1 92 ? -12.508 -3.793 -0.174 1 97.25 92 ARG A CA 1
ATOM 716 C C . ARG A 1 92 ? -11.484 -3.467 -1.254 1 97.25 92 ARG A C 1
ATOM 718 O O . ARG A 1 92 ? -10.82 -2.426 -1.199 1 97.25 92 ARG A O 1
ATOM 725 N N . PHE A 1 93 ? -11.422 -4.332 -2.246 1 97.81 93 PHE A N 1
ATOM 726 C CA . PHE A 1 93 ? -10.367 -4.191 -3.244 1 97.81 93 PHE A CA 1
ATOM 727 C C . PHE A 1 93 ? -10.945 -3.75 -4.582 1 97.81 93 PHE A C 1
ATOM 729 O O . PHE A 1 93 ? -10.266 -3.805 -5.609 1 97.81 93 PHE A O 1
ATOM 736 N N . ASP A 1 94 ? -12.141 -3.195 -4.605 1 96.88 94 ASP A N 1
ATOM 737 C CA . ASP A 1 94 ? -12.773 -2.756 -5.844 1 96.88 94 ASP A CA 1
ATOM 738 C C . ASP A 1 94 ? -11.938 -1.688 -6.543 1 96.88 94 ASP A C 1
ATOM 740 O O . ASP A 1 94 ? -11.914 -1.618 -7.773 1 96.88 94 ASP A O 1
ATOM 744 N N . PHE A 1 95 ? -11.25 -0.955 -5.82 1 96.25 95 PHE A N 1
ATOM 745 C CA . PHE A 1 95 ? -10.445 0.123 -6.383 1 96.25 95 PHE A CA 1
ATOM 746 C C . PHE A 1 95 ? -9.25 -0.435 -7.145 1 96.25 95 PHE A C 1
ATOM 748 O O . PHE A 1 95 ? -8.586 0.291 -7.891 1 96.25 95 PHE A O 1
ATOM 755 N N . LEU A 1 96 ? -9.039 -1.802 -7.125 1 97.06 96 LEU A N 1
ATOM 756 C CA . LEU A 1 96 ? -7.891 -2.438 -7.766 1 97.06 96 LEU A CA 1
ATOM 757 C C . LEU A 1 96 ? -8.305 -3.121 -9.062 1 97.06 96 LEU A C 1
ATOM 759 O O . LEU A 1 96 ? -7.465 -3.711 -9.75 1 97.06 96 LEU A O 1
ATOM 763 N N . MET A 1 97 ? -9.477 -3.061 -9.469 1 97 97 MET A N 1
ATOM 764 C CA . MET A 1 97 ? -10.016 -3.855 -10.57 1 97 97 MET A CA 1
ATOM 765 C C . MET A 1 97 ? -9.289 -3.545 -11.875 1 97 97 MET A C 1
ATOM 767 O O . MET A 1 97 ? -9.133 -4.418 -12.727 1 97 97 MET A O 1
ATOM 771 N N . ASP A 1 98 ? -8.82 -2.41 -12.07 1 94.19 98 ASP A N 1
ATOM 772 C CA . ASP A 1 98 ? -8.164 -2.01 -13.312 1 94.19 98 ASP A CA 1
ATOM 773 C C . ASP A 1 98 ? -6.848 -2.762 -13.508 1 94.19 98 ASP A C 1
ATOM 775 O O . ASP A 1 98 ? -6.418 -2.984 -14.641 1 94.19 98 ASP A O 1
ATOM 779 N N . ILE A 1 99 ? -6.242 -3.107 -12.391 1 93.38 99 ILE A N 1
ATOM 780 C CA . ILE A 1 99 ? -4.941 -3.77 -12.445 1 93.38 99 ILE A CA 1
ATOM 781 C C . ILE A 1 99 ? -5.102 -5.164 -13.039 1 93.38 99 ILE A C 1
ATOM 783 O O . ILE A 1 99 ? -4.199 -5.664 -13.719 1 93.38 99 ILE A O 1
ATOM 787 N N . ILE A 1 100 ? -6.207 -5.75 -12.711 1 93.5 100 ILE A N 1
ATOM 788 C CA . ILE A 1 100 ? -6.379 -7.145 -13.109 1 93.5 100 ILE A CA 1
ATOM 789 C C . ILE A 1 100 ? -7.148 -7.211 -14.43 1 93.5 100 ILE A C 1
ATOM 791 O O . ILE A 1 100 ? -7.172 -8.258 -15.086 1 93.5 100 ILE A O 1
ATOM 795 N N . SER A 1 101 ? -7.891 -6.262 -14.852 1 84.44 101 SER A N 1
ATOM 796 C CA . SER A 1 101 ? -8.617 -6.242 -16.109 1 84.44 101 SER A CA 1
ATOM 797 C C . SER A 1 101 ? -7.68 -5.973 -17.281 1 84.44 101 SER A C 1
ATOM 799 O O . SER A 1 101 ? -7.906 -6.457 -18.391 1 84.44 101 SER A O 1
ATOM 801 N N . ASP A 1 102 ? -6.762 -5.012 -17.172 1 63.28 102 ASP A N 1
ATOM 802 C CA . ASP A 1 102 ? -5.84 -4.633 -18.234 1 63.28 102 ASP A CA 1
ATOM 803 C C . ASP A 1 102 ? -5.051 -5.844 -18.734 1 63.28 102 ASP A C 1
ATOM 805 O O . ASP A 1 102 ? -4.691 -5.914 -19.906 1 63.28 102 ASP A O 1
ATOM 809 N N . GLU A 1 103 ? -4.75 -6.68 -17.891 1 57.59 103 GLU A N 1
ATOM 810 C CA . GLU A 1 103 ? -3.861 -7.758 -18.297 1 57.59 103 GLU A CA 1
ATOM 811 C C . GLU A 1 103 ? -4.57 -8.719 -19.25 1 57.59 103 GLU A C 1
ATOM 813 O O . GLU A 1 103 ? -3.922 -9.492 -19.953 1 57.59 103 GLU A O 1
ATOM 818 N N . ARG A 1 104 ? -5.926 -8.883 -19.156 1 52.06 104 ARG A N 1
ATOM 819 C CA . ARG A 1 104 ? -6.566 -9.695 -20.188 1 52.06 104 ARG A CA 1
ATOM 820 C C . ARG A 1 104 ? -6.57 -8.984 -21.531 1 52.06 104 ARG A C 1
ATOM 822 O O . ARG A 1 104 ? -6.887 -9.586 -22.562 1 52.06 104 ARG A O 1
ATOM 829 N N . ALA A 1 105 ? -6.434 -7.711 -21.531 1 47.44 105 ALA A N 1
ATOM 830 C CA . ALA A 1 105 ? -6.555 -7.137 -22.875 1 47.44 105 ALA A CA 1
ATOM 831 C C . ALA A 1 105 ? -5.305 -7.406 -23.703 1 47.44 105 ALA A C 1
ATOM 833 O O . ALA A 1 105 ? -4.184 -7.16 -23.25 1 47.44 105 ALA A O 1
ATOM 834 N N . PRO A 1 106 ? -5.324 -8.281 -24.641 1 43.97 106 PRO A N 1
ATOM 835 C CA . PRO A 1 106 ? -4.203 -8.414 -25.578 1 43.97 106 PRO A CA 1
ATOM 836 C C . PRO A 1 106 ? -3.553 -7.078 -25.906 1 43.97 106 PRO A C 1
ATOM 838 O O . PRO A 1 106 ? -4.223 -6.043 -25.891 1 43.97 106 PRO A O 1
ATOM 841 N N . THR A 1 107 ? -2.342 -6.828 -25.391 1 43.19 107 THR A N 1
ATOM 842 C CA . THR A 1 107 ? -1.65 -5.664 -25.922 1 43.19 107 THR A CA 1
ATOM 843 C C . THR A 1 107 ? -2.16 -5.332 -27.328 1 43.19 107 THR A C 1
ATOM 845 O O . THR A 1 107 ? -2.023 -6.141 -28.25 1 43.19 107 THR A O 1
ATOM 848 N N . GLN A 1 108 ? -3.24 -4.828 -27.547 1 41.56 108 GLN A N 1
ATOM 849 C CA . GLN A 1 108 ? -3.604 -4.367 -28.875 1 41.56 108 GLN A CA 1
ATOM 850 C C . GLN A 1 108 ? -2.41 -3.725 -29.578 1 41.56 108 GLN A C 1
ATOM 852 O O . GLN A 1 108 ? -1.838 -2.754 -29.078 1 41.56 108 GLN A O 1
ATOM 857 N N . ASP A 1 109 ? -1.451 -4.426 -30.125 1 38.47 109 ASP A N 1
ATOM 858 C CA . ASP A 1 109 ? -0.488 -3.973 -31.125 1 38.47 109 ASP A CA 1
ATOM 859 C C . ASP A 1 109 ? -1.137 -3.01 -32.125 1 38.47 109 ASP A C 1
ATOM 861 O O . ASP A 1 109 ? -1.988 -3.41 -32.906 1 38.47 109 ASP A O 1
ATOM 865 N N . THR A 1 110 ? -1.534 -1.867 -31.656 1 41.03 110 THR A N 1
ATOM 866 C CA . THR A 1 110 ? -1.898 -0.818 -32.594 1 41.03 110 THR A CA 1
ATOM 867 C C . THR A 1 110 ? -0.924 -0.785 -33.781 1 41.03 110 THR A C 1
ATOM 869 O O . THR A 1 110 ? -0.896 0.182 -34.531 1 41.03 110 THR A O 1
ATOM 872 N N . GLY A 1 111 ? 0.077 -1.671 -33.812 1 38 111 GLY A N 1
ATOM 873 C CA . GLY A 1 111 ? 1.032 -1.556 -34.906 1 38 111 GLY A CA 1
ATOM 874 C C . GLY A 1 111 ? 0.411 -1.787 -36.281 1 38 111 GLY A C 1
ATOM 875 O O . GLY A 1 111 ? 1.104 -1.743 -37.281 1 38 111 GLY A O 1
ATOM 876 N N . ALA A 1 112 ? -0.76 -2.477 -36.406 1 41 112 ALA A N 1
ATOM 877 C CA . ALA A 1 112 ? -0.932 -3.039 -37.75 1 41 112 ALA A CA 1
ATOM 878 C C . ALA A 1 112 ? -1.344 -1.962 -38.75 1 41 112 ALA A C 1
ATOM 880 O O . ALA A 1 112 ? -1.817 -2.271 -39.844 1 41 112 ALA A O 1
ATOM 881 N N . THR A 1 113 ? -1.476 -0.694 -38.219 1 39.94 113 THR A N 1
ATOM 882 C CA . THR A 1 113 ? -2.066 0.097 -39.312 1 39.94 113 THR A CA 1
ATOM 883 C C . THR A 1 113 ? -1.107 0.205 -40.5 1 39.94 113 THR A C 1
ATOM 885 O O . THR A 1 113 ? -1.214 1.128 -41.312 1 39.94 113 THR A O 1
ATOM 888 N N . ARG A 1 114 ? 0.028 -0.54 -40.438 1 40.53 114 ARG A N 1
ATOM 889 C CA . ARG A 1 114 ? 0.896 -0.188 -41.531 1 40.53 114 ARG A CA 1
ATOM 890 C C . ARG A 1 114 ? 0.293 -0.643 -42.875 1 40.53 114 ARG A C 1
ATOM 892 O O . ARG A 1 114 ? 0.982 -0.684 -43.906 1 40.53 114 ARG A O 1
ATOM 899 N N . ALA A 1 115 ? -0.68 -1.531 -42.906 1 40.09 115 ALA A N 1
ATOM 900 C CA . ALA A 1 115 ? -0.694 -2.318 -44.125 1 40.09 115 ALA A CA 1
ATOM 901 C C . ALA A 1 115 ? -0.945 -1.43 -45.344 1 40.09 115 ALA A C 1
ATOM 903 O O . ALA A 1 115 ? -0.248 -1.539 -46.375 1 40.09 115 ALA A O 1
ATOM 904 N N . HIS A 1 116 ? -2.227 -0.983 -45.5 1 43.81 116 HIS A N 1
ATOM 905 C CA . HIS A 1 116 ? -2.848 -1.164 -46.812 1 43.81 116 HIS A CA 1
ATOM 906 C C . HIS A 1 116 ? -2.461 -0.038 -47.781 1 43.81 116 HIS A C 1
ATOM 908 O O . HIS A 1 116 ? -3.025 0.078 -48.844 1 43.81 116 HIS A O 1
ATOM 914 N N . LEU A 1 117 ? -1.615 0.941 -47.125 1 43 117 LEU A N 1
ATOM 915 C CA . LEU A 1 117 ? -1.587 1.979 -48.156 1 43 117 LEU A CA 1
ATOM 916 C C . LEU A 1 117 ? -0.724 1.552 -49.312 1 43 117 LEU A C 1
ATOM 918 O O . LEU A 1 117 ? -0.528 2.324 -50.281 1 43 117 LEU A O 1
ATOM 922 N N . LEU A 1 118 ? -0.193 0.274 -49.469 1 32.38 118 LEU A N 1
ATOM 923 C CA . LEU A 1 118 ? 0.403 0.175 -50.812 1 32.38 118 LEU A CA 1
ATOM 924 C C . LEU A 1 118 ? -0.675 0.141 -51.875 1 32.38 118 LEU A C 1
ATOM 926 O O . LEU A 1 118 ? -1.696 -0.533 -51.719 1 32.38 118 LEU A O 1
ATOM 930 N N . MET B 1 1 ? 0.694 6.309 -54.344 1 33 1 MET B N 1
ATOM 931 C CA . MET B 1 1 ? 1.805 6.566 -53.438 1 33 1 MET B CA 1
ATOM 932 C C . MET B 1 1 ? 1.421 6.215 -52 1 33 1 MET B C 1
ATOM 934 O O . MET B 1 1 ? 0.27 6.398 -51.594 1 33 1 MET B O 1
ATOM 938 N N . GLN B 1 2 ? 2.064 5.086 -51.438 1 33.47 2 GLN B N 1
ATOM 939 C CA . GLN B 1 2 ? 1.943 4.254 -50.25 1 33.47 2 GLN B CA 1
ATOM 940 C C . GLN B 1 2 ? 2.162 5.074 -48.969 1 33.47 2 GLN B C 1
ATOM 942 O O . GLN B 1 2 ? 3.209 5.703 -48.812 1 33.47 2 GLN B O 1
ATOM 947 N N . PHE B 1 3 ? 1.098 5.543 -48.312 1 33.91 3 PHE B N 1
ATOM 948 C CA . PHE B 1 3 ? 0.986 6.254 -47.062 1 33.91 3 PHE B CA 1
ATOM 949 C C . PHE B 1 3 ? 1.57 5.422 -45.906 1 33.91 3 PHE B C 1
ATOM 951 O O . PHE B 1 3 ? 0.976 4.426 -45.5 1 33.91 3 PHE B O 1
ATOM 958 N N . ASP B 1 4 ? 2.949 5.168 -45.781 1 35.78 4 ASP B N 1
ATOM 959 C CA . ASP B 1 4 ? 3.65 4.492 -44.688 1 35.78 4 ASP B CA 1
ATOM 960 C C . ASP B 1 4 ? 3.357 5.16 -43.344 1 35.78 4 ASP B C 1
ATOM 962 O O . ASP B 1 4 ? 3.76 6.305 -43.125 1 35.78 4 ASP B O 1
ATOM 966 N N . GLY B 1 5 ? 2.113 5.25 -42.844 1 30.98 5 GLY B N 1
ATOM 967 C CA . GLY B 1 5 ? 1.815 5.82 -41.562 1 30.98 5 GLY B CA 1
ATOM 968 C C . GLY B 1 5 ? 2.564 5.145 -40.406 1 30.98 5 GLY B C 1
ATOM 969 O O . GLY B 1 5 ? 2.143 4.098 -39.938 1 30.98 5 GLY B O 1
ATOM 970 N N . VAL B 1 6 ? 3.877 4.898 -40.344 1 34.34 6 VAL B N 1
ATOM 971 C CA . VAL B 1 6 ? 4.625 4.273 -39.281 1 34.34 6 VAL B CA 1
ATOM 972 C C . VAL B 1 6 ? 4.379 5.027 -37.969 1 34.34 6 VAL B C 1
ATOM 974 O O . VAL B 1 6 ? 4.824 6.164 -37.812 1 34.34 6 VAL B O 1
ATOM 977 N N . THR B 1 7 ? 3.104 5.234 -37.5 1 30.39 7 THR B N 1
ATOM 978 C CA . THR B 1 7 ? 2.941 5.922 -36.219 1 30.39 7 THR B CA 1
ATOM 979 C C . THR B 1 7 ? 3.773 5.25 -35.156 1 30.39 7 THR B C 1
ATOM 981 O O . THR B 1 7 ? 4.023 4.047 -35.188 1 30.39 7 THR B O 1
ATOM 984 N N . ALA B 1 8 ? 4.543 5.961 -34.312 1 30.94 8 ALA B N 1
ATOM 985 C CA . ALA B 1 8 ? 5.469 6.02 -33.156 1 30.94 8 ALA B CA 1
ATOM 986 C C . ALA B 1 8 ? 4.855 5.387 -31.922 1 30.94 8 ALA B C 1
ATOM 988 O O . ALA B 1 8 ? 3.754 5.75 -31.516 1 30.94 8 ALA B O 1
ATOM 989 N N . THR B 1 9 ? 5.02 4.066 -31.656 1 29.8 9 THR B N 1
ATOM 990 C CA . THR B 1 9 ? 4.934 3.193 -30.5 1 29.8 9 THR B CA 1
ATOM 991 C C . THR B 1 9 ? 5.566 3.857 -29.266 1 29.8 9 THR B C 1
ATOM 993 O O . THR B 1 9 ? 6.785 4.016 -29.203 1 29.8 9 THR B O 1
ATOM 996 N N . GLY B 1 10 ? 5.121 5 -28.781 1 28.22 10 GLY B N 1
ATOM 997 C CA . GLY B 1 10 ? 5.668 5.586 -27.578 1 28.22 10 GLY B CA 1
ATOM 998 C C . GLY B 1 10 ? 5.75 4.602 -26.422 1 28.22 10 GLY B C 1
ATOM 999 O O . GLY B 1 10 ? 4.723 4.191 -25.875 1 28.22 10 GLY B O 1
ATOM 1000 N N . GLN B 1 11 ? 6.625 3.582 -26.438 1 28.62 11 GLN B N 1
ATOM 1001 C CA . GLN B 1 11 ? 7.148 2.762 -25.344 1 28.62 11 GLN B CA 1
ATOM 1002 C C . GLN B 1 11 ? 7.398 3.602 -24.109 1 28.62 11 GLN B C 1
ATOM 1004 O O . GLN B 1 11 ? 8.148 4.574 -24.141 1 28.62 11 GLN B O 1
ATOM 1009 N N . SER B 1 12 ? 6.434 4.074 -23.453 1 31.72 12 SER B N 1
ATOM 1010 C CA . SER B 1 12 ? 6.77 4.641 -22.156 1 31.72 12 SER B CA 1
ATOM 1011 C C . SER B 1 12 ? 7.793 3.779 -21.422 1 31.72 12 SER B C 1
ATOM 1013 O O . SER B 1 12 ? 7.496 2.645 -21.047 1 31.72 12 SER B O 1
ATOM 1015 N N . ASP B 1 13 ? 9.016 3.703 -21.922 1 30.34 13 ASP B N 1
ATOM 1016 C CA . ASP B 1 13 ? 10.273 3.307 -21.297 1 30.34 13 ASP B CA 1
ATOM 1017 C C . ASP B 1 13 ? 10.375 3.871 -19.875 1 30.34 13 ASP B C 1
ATOM 1019 O O . ASP B 1 13 ? 10.57 5.074 -19.688 1 30.34 13 ASP B O 1
ATOM 1023 N N . PHE B 1 14 ? 9.438 3.631 -19.031 1 31.78 14 PHE B N 1
ATOM 1024 C CA . PHE B 1 14 ? 9.961 3.748 -17.672 1 31.78 14 PHE B CA 1
ATOM 1025 C C . PHE B 1 14 ? 11.406 3.264 -17.594 1 31.78 14 PHE B C 1
ATOM 1027 O O . PHE B 1 14 ? 11.703 2.133 -17.984 1 31.78 14 PHE B O 1
ATOM 1034 N N . ASP B 1 15 ? 12.328 4.039 -18.062 1 32.25 15 ASP B N 1
ATOM 1035 C CA . ASP B 1 15 ? 13.781 3.994 -18.016 1 32.25 15 ASP B CA 1
ATOM 1036 C C . ASP B 1 15 ? 14.266 3.18 -16.812 1 32.25 15 ASP B C 1
ATOM 1038 O O . ASP B 1 15 ? 14.133 3.613 -15.664 1 32.25 15 ASP B O 1
ATOM 1042 N N . ASP B 1 16 ? 14.25 1.952 -16.875 1 32.56 16 ASP B N 1
ATOM 1043 C CA . ASP B 1 16 ? 14.703 0.754 -16.172 1 32.56 16 ASP B CA 1
ATOM 1044 C C . ASP B 1 16 ? 16.188 0.854 -15.82 1 32.56 16 ASP B C 1
ATOM 1046 O O . ASP B 1 16 ? 16.719 -0.004 -15.109 1 32.56 16 ASP B O 1
ATOM 1050 N N . ASP B 1 17 ? 16.984 1.478 -16.641 1 34.97 17 ASP B N 1
ATOM 1051 C CA . ASP B 1 17 ? 18.422 1.243 -16.438 1 34.97 17 ASP B CA 1
ATOM 1052 C C . ASP B 1 17 ? 18.89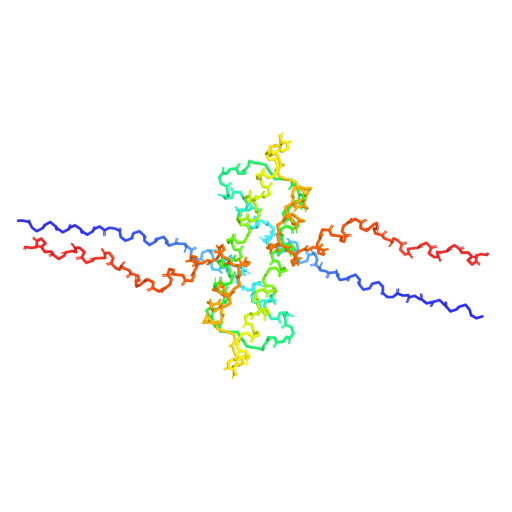1 1.86 -15.117 1 34.97 17 ASP B C 1
ATOM 1054 O O . ASP B 1 17 ? 19.609 1.226 -14.359 1 34.97 17 ASP B O 1
ATOM 1058 N N . SER B 1 18 ? 18.891 3.26 -14.953 1 40.22 18 SER B N 1
ATOM 1059 C CA . SER B 1 18 ? 19.188 3.959 -13.703 1 40.22 18 SER B CA 1
ATOM 1060 C C . SER B 1 18 ? 18.109 3.691 -12.648 1 40.22 18 SER B C 1
ATOM 1062 O O . SER B 1 18 ? 18.297 4.031 -11.477 1 40.22 18 SER B O 1
ATOM 1064 N N . GLN B 1 19 ? 16.828 3.172 -12.836 1 39.97 19 GLN B N 1
ATOM 1065 C CA . GLN B 1 19 ? 15.609 2.678 -12.211 1 39.97 19 GLN B CA 1
ATOM 1066 C C . GLN B 1 19 ? 15.781 1.24 -11.727 1 39.97 19 GLN B C 1
ATOM 1068 O O . GLN B 1 19 ? 15.102 0.808 -10.789 1 39.97 19 GLN B O 1
ATOM 1073 N N . ARG B 1 20 ? 16.484 0.521 -12.438 1 45.12 20 ARG B N 1
ATOM 1074 C CA . ARG B 1 20 ? 16.703 -0.858 -12.016 1 45.12 20 ARG B CA 1
ATOM 1075 C C . ARG B 1 20 ? 17.156 -0.918 -10.562 1 45.12 20 ARG B C 1
ATOM 1077 O O . ARG B 1 20 ? 16.656 -1.726 -9.773 1 45.12 20 ARG B O 1
ATOM 1084 N N . GLY B 1 21 ? 18.25 -0.201 -10.398 1 47.22 21 GLY B N 1
ATOM 1085 C CA . GLY B 1 21 ? 18.688 -0.099 -9.016 1 47.22 21 GLY B CA 1
ATOM 1086 C C . GLY B 1 21 ? 17.625 0.495 -8.102 1 47.22 21 GLY B C 1
ATOM 1087 O O . GLY B 1 21 ? 17.438 0.044 -6.973 1 47.22 21 GLY B O 1
ATOM 1088 N N . ARG B 1 22 ? 16.969 1.628 -8.578 1 48.56 22 ARG B N 1
ATOM 1089 C CA . ARG B 1 22 ? 15.953 2.307 -7.785 1 48.56 22 ARG B CA 1
ATOM 1090 C C . ARG B 1 22 ? 14.648 1.517 -7.773 1 48.56 22 ARG B C 1
ATOM 1092 O O . ARG B 1 22 ? 13.945 1.482 -6.762 1 48.56 22 ARG B O 1
ATOM 1099 N N . SER B 1 23 ? 14.219 0.948 -9 1 54.44 23 SER B N 1
ATOM 1100 C CA . SER B 1 23 ? 13.016 0.118 -9.055 1 54.44 23 SER B CA 1
ATOM 1101 C C . SER B 1 23 ? 13.203 -1.175 -8.266 1 54.44 23 SER B C 1
ATOM 1103 O O . SER B 1 23 ? 12.242 -1.715 -7.719 1 54.44 23 SER B O 1
ATOM 1105 N N . GLU B 1 24 ? 14.523 -1.608 -8.266 1 58.75 24 GLU B N 1
ATOM 1106 C CA . GLU B 1 24 ? 14.828 -2.854 -7.57 1 58.75 24 GLU B CA 1
ATOM 1107 C C . GLU B 1 24 ? 14.555 -2.73 -6.074 1 58.75 24 GLU B C 1
ATOM 1109 O O . GLU B 1 24 ? 14.102 -3.684 -5.441 1 58.75 24 GLU B O 1
ATOM 1114 N N . ILE B 1 25 ? 14.609 -1.572 -5.66 1 62.62 25 ILE B N 1
ATOM 1115 C CA . ILE B 1 25 ? 14.492 -1.395 -4.215 1 62.62 25 ILE B CA 1
ATOM 1116 C C . ILE B 1 25 ? 13.023 -1.517 -3.803 1 62.62 25 ILE B C 1
ATOM 1118 O O . ILE B 1 25 ? 12.703 -2.221 -2.842 1 62.62 25 ILE B O 1
ATOM 1122 N N . PRO B 1 26 ? 12.141 -1.102 -4.703 1 78.12 26 PRO B N 1
ATOM 1123 C CA . PRO B 1 26 ? 10.742 -1.223 -4.285 1 78.12 26 PRO B CA 1
ATOM 1124 C C . PRO B 1 26 ? 10.25 -2.666 -4.297 1 78.12 26 PRO B C 1
ATOM 1126 O O . PRO B 1 26 ? 9.586 -3.104 -3.354 1 78.12 26 PRO B O 1
ATOM 1129 N N . LEU B 1 27 ? 10.719 -3.373 -5.34 1 88 27 LEU B N 1
ATOM 1130 C CA . LEU B 1 27 ? 10.195 -4.73 -5.438 1 88 27 LEU B CA 1
ATOM 1131 C C . LEU B 1 27 ? 10.805 -5.629 -4.371 1 88 27 LEU B C 1
ATOM 1133 O O . LEU B 1 27 ? 10.133 -6.516 -3.838 1 88 27 LEU B O 1
ATOM 1137 N N . ALA B 1 28 ? 12.078 -5.328 -4.172 1 86.19 28 ALA B N 1
ATOM 1138 C CA . ALA B 1 28 ? 12.734 -6.109 -3.129 1 86.19 28 ALA B CA 1
ATOM 1139 C C . ALA B 1 28 ? 12.039 -5.926 -1.784 1 86.19 28 ALA B C 1
ATOM 1141 O O . ALA B 1 28 ? 11.852 -6.891 -1.04 1 86.19 28 ALA B O 1
ATOM 1142 N N . ARG B 1 29 ? 11.609 -4.723 -1.473 1 89.38 29 ARG B N 1
ATOM 1143 C CA . ARG B 1 29 ? 10.891 -4.418 -0.239 1 89.38 29 ARG B CA 1
ATOM 1144 C C . ARG B 1 29 ? 9.516 -5.07 -0.233 1 89.38 29 ARG B C 1
ATOM 1146 O O . ARG B 1 29 ? 9.086 -5.613 0.786 1 89.38 29 ARG B O 1
ATOM 1153 N N . ILE B 1 30 ? 8.891 -5.043 -1.319 1 93.5 30 ILE B N 1
ATOM 1154 C CA . ILE B 1 30 ? 7.582 -5.668 -1.449 1 93.5 30 ILE B CA 1
ATOM 1155 C C . ILE B 1 30 ? 7.691 -7.16 -1.146 1 93.5 30 ILE B C 1
ATOM 1157 O O . ILE B 1 30 ? 6.91 -7.699 -0.357 1 93.5 30 ILE B O 1
ATOM 1161 N N . LYS B 1 31 ? 8.648 -7.793 -1.713 1 93.5 31 LYS B N 1
ATOM 1162 C CA . LYS B 1 31 ? 8.867 -9.219 -1.489 1 93.5 31 LYS B CA 1
ATOM 1163 C C . LYS B 1 31 ? 9.141 -9.508 -0.015 1 93.5 31 LYS B C 1
ATOM 1165 O O . LYS B 1 31 ? 8.609 -10.477 0.538 1 93.5 31 LYS B O 1
ATOM 1170 N N . THR B 1 32 ? 9.953 -8.688 0.596 1 92.38 32 THR B N 1
ATOM 1171 C CA . THR B 1 32 ? 10.273 -8.836 2.01 1 92.38 32 THR B CA 1
ATOM 1172 C C . THR B 1 32 ? 9.008 -8.773 2.863 1 92.38 32 THR B C 1
ATOM 1174 O O . THR B 1 32 ? 8.82 -9.586 3.768 1 92.38 32 THR B O 1
ATOM 1177 N N . ILE B 1 33 ? 8.18 -7.84 2.582 1 93.94 33 ILE B N 1
ATOM 1178 C CA . ILE B 1 33 ? 6.949 -7.664 3.352 1 93.94 33 ILE B CA 1
ATOM 1179 C C . ILE B 1 33 ? 6.027 -8.859 3.135 1 93.94 33 ILE B C 1
ATOM 1181 O O . ILE B 1 33 ? 5.418 -9.359 4.082 1 93.94 33 ILE B O 1
ATOM 1185 N N . MET B 1 34 ? 5.941 -9.328 1.904 1 95.5 34 MET B N 1
ATOM 1186 C CA . MET B 1 34 ? 5.09 -10.469 1.576 1 95.5 34 MET B CA 1
ATOM 1187 C C . MET B 1 34 ? 5.551 -11.719 2.312 1 95.5 34 MET B C 1
ATOM 1189 O O . MET B 1 34 ? 4.727 -12.516 2.77 1 95.5 34 MET B O 1
ATOM 1193 N N . LYS B 1 35 ? 6.824 -11.883 2.441 1 93.44 35 LYS B N 1
ATOM 1194 C CA . LYS B 1 35 ? 7.387 -13.078 3.055 1 93.44 35 LYS B CA 1
ATOM 1195 C C . LYS B 1 35 ? 7.328 -13 4.578 1 93.44 35 LYS B C 1
ATOM 1197 O O . LYS B 1 35 ? 7.492 -14.008 5.266 1 93.44 35 LYS B O 1
ATOM 1202 N N . ARG B 1 36 ? 7.18 -11.766 4.941 1 90.31 36 ARG B N 1
ATOM 1203 C CA . ARG B 1 36 ? 7.129 -11.578 6.387 1 90.31 36 ARG B CA 1
ATOM 1204 C C . ARG B 1 36 ? 5.902 -12.258 6.984 1 90.31 36 ARG B C 1
ATOM 1206 O O . ARG B 1 36 ? 5.879 -12.578 8.172 1 90.31 36 ARG B O 1
ATOM 1213 N N . ASP B 1 37 ? 4.961 -12.398 6.016 1 83.06 37 ASP B N 1
ATOM 1214 C CA . ASP B 1 37 ? 3.803 -13.18 6.445 1 83.06 37 ASP B CA 1
ATOM 1215 C C . ASP B 1 37 ? 4.172 -14.648 6.652 1 83.06 37 ASP B C 1
ATOM 1217 O O . ASP B 1 37 ? 4.574 -15.328 5.707 1 83.06 37 ASP B O 1
ATOM 1221 N N . GLY B 1 38 ? 4.547 -15.164 7.887 1 84.62 38 GLY B N 1
ATOM 1222 C CA . GLY B 1 38 ? 5.078 -16.453 8.312 1 84.62 38 GLY B CA 1
ATOM 1223 C C . GLY B 1 38 ? 4.441 -17.625 7.594 1 84.62 38 GLY B C 1
ATOM 1224 O O . GLY B 1 38 ? 5.047 -18.688 7.48 1 84.62 38 GLY B O 1
ATOM 1225 N N . ASP B 1 39 ? 3.26 -17.469 6.988 1 87.38 39 ASP B N 1
ATOM 1226 C CA . ASP B 1 39 ? 2.561 -18.609 6.375 1 87.38 39 ASP B CA 1
ATOM 1227 C C . ASP B 1 39 ? 2.934 -18.75 4.902 1 87.38 39 ASP B C 1
ATOM 1229 O O . ASP B 1 39 ? 2.795 -19.828 4.324 1 87.38 39 ASP B O 1
ATOM 1233 N N . VAL B 1 40 ? 3.539 -17.672 4.336 1 93 40 VAL B N 1
ATOM 1234 C CA . VAL B 1 40 ? 3.787 -17.672 2.898 1 93 40 VAL B CA 1
ATOM 1235 C C . VAL B 1 40 ? 5.117 -18.359 2.604 1 93 40 VAL B C 1
ATOM 1237 O O . VAL B 1 40 ? 6.168 -17.922 3.08 1 93 40 VAL B O 1
ATOM 1240 N N . LYS B 1 41 ? 5.102 -19.391 1.88 1 87.56 41 LYS B N 1
ATOM 1241 C CA . LYS B 1 41 ? 6.312 -20.172 1.614 1 87.56 41 LYS B CA 1
ATOM 1242 C C . LYS B 1 41 ? 6.938 -19.766 0.279 1 87.56 41 LYS B C 1
ATOM 1244 O O . LYS B 1 41 ? 8.141 -19.516 0.201 1 87.56 41 LYS B O 1
ATOM 1249 N N . MET B 1 42 ? 6.109 -19.766 -0.756 1 95.81 42 MET B N 1
ATOM 1250 C CA . MET B 1 42 ? 6.602 -19.469 -2.098 1 95.81 42 MET B CA 1
ATOM 1251 C C . MET B 1 42 ? 5.75 -18.391 -2.768 1 95.81 42 MET B C 1
ATOM 1253 O O . MET B 1 42 ? 4.531 -18.359 -2.592 1 95.81 42 MET B O 1
ATOM 1257 N N . ILE B 1 43 ? 6.496 -17.531 -3.5 1 96.94 43 ILE B N 1
ATOM 1258 C CA . ILE B 1 43 ? 5.867 -16.438 -4.238 1 96.94 43 ILE B CA 1
ATOM 1259 C C . ILE B 1 43 ? 6.289 -16.5 -5.703 1 96.94 43 ILE B C 1
ATOM 1261 O O . ILE B 1 43 ? 7.48 -16.578 -6.012 1 96.94 43 ILE B O 1
ATOM 1265 N N . SER B 1 44 ? 5.27 -16.516 -6.559 1 97.19 44 SER B N 1
ATOM 1266 C CA . SER B 1 44 ? 5.586 -16.484 -7.984 1 97.19 44 SER B CA 1
ATOM 1267 C C . SER B 1 44 ? 6.371 -15.219 -8.336 1 97.19 44 SER B C 1
ATOM 1269 O O . SER B 1 44 ? 6.242 -14.195 -7.668 1 97.19 44 SER B O 1
ATOM 1271 N N . ALA B 1 45 ? 7.133 -15.289 -9.477 1 94.94 45 ALA B N 1
ATOM 1272 C CA . ALA B 1 45 ? 8 -14.195 -9.906 1 94.94 45 ALA B CA 1
ATOM 1273 C C . ALA B 1 45 ? 7.184 -12.969 -10.305 1 94.94 45 ALA B C 1
ATOM 1275 O O . ALA B 1 45 ? 7.668 -11.844 -10.211 1 94.94 45 ALA B O 1
ATOM 1276 N N . GLU B 1 46 ? 5.902 -13.125 -10.711 1 94.06 46 GLU B N 1
ATOM 1277 C CA . GLU B 1 46 ? 5.082 -12.039 -11.25 1 94.06 46 GLU B CA 1
ATOM 1278 C C . GLU B 1 46 ? 4.309 -11.328 -10.141 1 94.06 46 GLU B C 1
ATOM 1280 O O . GLU B 1 46 ? 3.926 -10.172 -10.297 1 94.06 46 GLU B O 1
ATOM 1285 N N . ALA B 1 47 ? 4.121 -11.914 -9.07 1 96.31 47 ALA B N 1
ATOM 1286 C CA . ALA B 1 47 ? 3.191 -11.477 -8.031 1 96.31 47 ALA B CA 1
ATOM 1287 C C . ALA B 1 47 ? 3.67 -10.18 -7.379 1 96.31 47 ALA B C 1
ATOM 1289 O O . ALA B 1 47 ? 2.891 -9.242 -7.199 1 96.31 47 ALA B O 1
ATOM 1290 N N . PRO B 1 48 ? 4.926 -10.062 -7.129 1 95.75 48 PRO B N 1
ATOM 1291 C CA . PRO B 1 48 ? 5.367 -8.828 -6.469 1 95.75 48 PRO B CA 1
ATOM 1292 C C . PRO B 1 48 ? 5.102 -7.582 -7.312 1 95.75 48 PRO B C 1
ATOM 1294 O O . PRO B 1 48 ? 4.746 -6.531 -6.77 1 95.75 48 PRO B O 1
ATOM 1297 N N . SER B 1 49 ? 5.191 -7.711 -8.57 1 94.62 49 SER B N 1
ATOM 1298 C CA . SER B 1 49 ? 4.945 -6.57 -9.445 1 94.62 49 SER B CA 1
ATOM 1299 C C . SER B 1 49 ? 3.482 -6.141 -9.398 1 94.62 49 SER B C 1
ATOM 1301 O O . SER B 1 49 ? 3.178 -4.945 -9.43 1 94.62 49 SER B O 1
ATOM 1303 N N . LEU B 1 50 ? 2.613 -7.09 -9.344 1 95.38 50 LEU B N 1
ATOM 1304 C CA . LEU B 1 50 ? 1.188 -6.793 -9.25 1 95.38 50 LEU B CA 1
ATOM 1305 C C . LEU B 1 50 ? 0.852 -6.156 -7.91 1 95.38 50 LEU B C 1
ATOM 1307 O O . LEU B 1 50 ? 0.065 -5.207 -7.848 1 95.38 50 LEU B O 1
ATOM 1311 N N . VAL B 1 51 ? 1.475 -6.641 -6.898 1 96.94 51 VAL B N 1
ATOM 1312 C CA . VAL B 1 51 ? 1.269 -6.09 -5.562 1 96.94 51 VAL B CA 1
ATOM 1313 C C . VAL B 1 51 ? 1.793 -4.656 -5.504 1 96.94 51 VAL B C 1
ATOM 1315 O O . VAL B 1 51 ? 1.186 -3.791 -4.871 1 96.94 51 VAL B O 1
ATOM 1318 N N . ALA B 1 52 ? 2.871 -4.406 -6.184 1 95.19 52 ALA B N 1
ATOM 1319 C CA . ALA B 1 52 ? 3.424 -3.057 -6.242 1 95.19 52 ALA B CA 1
ATOM 1320 C C . ALA B 1 52 ? 2.436 -2.088 -6.887 1 95.19 52 ALA B C 1
ATOM 1322 O O . ALA B 1 52 ? 2.232 -0.978 -6.391 1 95.19 52 ALA B O 1
ATOM 1323 N N . LYS B 1 53 ? 1.799 -2.518 -7.965 1 95.81 53 LYS B N 1
ATOM 1324 C CA . LYS B 1 53 ? 0.77 -1.702 -8.602 1 95.81 53 LYS B CA 1
ATOM 1325 C C . LYS B 1 53 ? -0.414 -1.479 -7.664 1 95.81 53 LYS B C 1
ATOM 1327 O O . LYS B 1 53 ? -0.938 -0.368 -7.57 1 95.81 53 LYS B O 1
ATOM 1332 N N . ALA B 1 54 ? -0.836 -2.543 -7 1 97.5 54 ALA B N 1
ATOM 1333 C CA . ALA B 1 54 ? -1.933 -2.453 -6.039 1 97.5 54 ALA B CA 1
ATOM 1334 C C . ALA B 1 54 ? -1.609 -1.453 -4.93 1 97.5 54 ALA B C 1
ATOM 1336 O O . ALA B 1 54 ? -2.467 -0.661 -4.531 1 97.5 54 ALA B O 1
ATOM 1337 N N . CYS B 1 55 ? -0.341 -1.444 -4.484 1 96.69 55 CYS B N 1
ATOM 1338 C CA . CYS B 1 55 ? 0.106 -0.526 -3.443 1 96.69 55 CYS B CA 1
ATOM 1339 C C . CYS B 1 55 ? 0.03 0.919 -3.92 1 96.69 55 CYS B C 1
ATOM 1341 O O . CYS B 1 55 ? -0.416 1.798 -3.182 1 96.69 55 CYS B O 1
ATOM 1343 N N . THR B 1 56 ? 0.429 1.154 -5.125 1 95.69 56 THR B N 1
ATOM 1344 C CA . THR B 1 56 ? 0.373 2.498 -5.691 1 95.69 56 THR B CA 1
ATOM 1345 C C . THR B 1 56 ? -1.064 3.01 -5.727 1 95.69 56 THR B C 1
ATOM 1347 O O . THR B 1 56 ? -1.336 4.145 -5.328 1 95.69 56 THR B O 1
ATOM 1350 N N . LEU B 1 57 ? -1.975 2.152 -6.145 1 97 57 LEU B N 1
ATOM 1351 C CA . LEU B 1 57 ? -3.383 2.531 -6.199 1 97 57 LEU B CA 1
ATOM 1352 C C . LEU B 1 57 ? -3.943 2.746 -4.801 1 97 57 LEU B C 1
ATOM 1354 O O . LEU B 1 57 ? -4.746 3.658 -4.582 1 97 57 LEU B O 1
ATOM 1358 N N . PHE B 1 58 ? -3.506 1.95 -3.908 1 97.94 58 PHE B N 1
ATOM 1359 C CA . PHE B 1 58 ? -3.939 2.078 -2.521 1 97.94 58 PHE B CA 1
ATOM 1360 C C . PHE B 1 58 ? -3.51 3.422 -1.942 1 97.94 58 PHE B C 1
ATOM 1362 O O . PHE B 1 58 ? -4.332 4.156 -1.394 1 97.94 58 PHE B O 1
ATOM 1369 N N . ILE B 1 59 ? -2.217 3.777 -2.066 1 97.69 59 ILE B N 1
ATOM 1370 C CA . ILE B 1 59 ? -1.694 5.047 -1.576 1 97.69 59 ILE B CA 1
ATOM 1371 C C . ILE B 1 59 ? -2.455 6.203 -2.223 1 97.69 59 ILE B C 1
ATOM 1373 O O . ILE B 1 59 ? -2.869 7.141 -1.539 1 97.69 59 ILE B O 1
ATOM 1377 N N . THR B 1 60 ? -2.68 6.098 -3.52 1 97 60 THR B N 1
ATOM 1378 C CA . THR B 1 60 ? -3.383 7.145 -4.254 1 97 60 THR B CA 1
ATOM 1379 C C . THR B 1 60 ? -4.816 7.289 -3.752 1 97 60 THR B C 1
ATOM 1381 O O . THR B 1 60 ? -5.281 8.398 -3.498 1 97 60 THR B O 1
ATOM 1384 N N . SER B 1 61 ? -5.469 6.203 -3.602 1 96.94 61 SER B N 1
ATOM 1385 C CA . SER B 1 61 ? -6.859 6.203 -3.158 1 96.94 61 SER B CA 1
ATOM 1386 C C . SER B 1 61 ? -6.988 6.773 -1.749 1 96.94 61 SER B C 1
ATOM 1388 O O . SER B 1 61 ? -7.828 7.641 -1.5 1 96.94 61 SER B O 1
ATOM 1390 N N . LEU B 1 62 ? -6.129 6.328 -0.843 1 97.94 62 LEU B N 1
ATOM 1391 C CA . LEU B 1 62 ? -6.129 6.805 0.535 1 97.94 62 LEU B CA 1
ATOM 1392 C C . LEU B 1 62 ? -5.828 8.297 0.593 1 97.94 62 LEU B C 1
ATOM 1394 O O . LEU B 1 62 ? -6.492 9.047 1.317 1 97.94 62 LEU B O 1
ATOM 1398 N N . THR B 1 63 ? -4.883 8.719 -0.165 1 97.94 63 THR B N 1
ATOM 1399 C CA . THR B 1 63 ? -4.484 10.117 -0.22 1 97.94 63 THR B CA 1
ATOM 1400 C C . THR B 1 63 ? -5.641 10.984 -0.714 1 97.94 63 THR B C 1
ATOM 1402 O O . THR B 1 63 ? -5.914 12.047 -0.147 1 97.94 63 THR B O 1
ATOM 1405 N N . ARG B 1 64 ? -6.262 10.5 -1.748 1 97.06 64 ARG B N 1
ATOM 1406 C CA . ARG B 1 64 ? -7.375 11.258 -2.311 1 97.06 64 ARG B CA 1
ATOM 1407 C C . ARG B 1 64 ? -8.492 11.43 -1.289 1 97.06 64 ARG B C 1
ATOM 1409 O O . ARG B 1 64 ? -9 12.539 -1.098 1 97.06 64 ARG B O 1
ATOM 1416 N N . GLN B 1 65 ? -8.891 10.359 -0.689 1 97.81 65 GLN B N 1
ATOM 1417 C CA . GLN B 1 65 ? -9.953 10.438 0.309 1 97.81 65 GLN B CA 1
ATOM 1418 C C . GLN B 1 65 ? -9.547 11.328 1.48 1 97.81 65 GLN B C 1
ATOM 1420 O O . GLN B 1 65 ? -10.359 12.094 1.998 1 97.81 65 GLN B O 1
ATOM 1425 N N . THR B 1 66 ? -8.258 11.242 1.839 1 98.44 66 THR B N 1
ATOM 1426 C CA . THR B 1 66 ? -7.73 12.047 2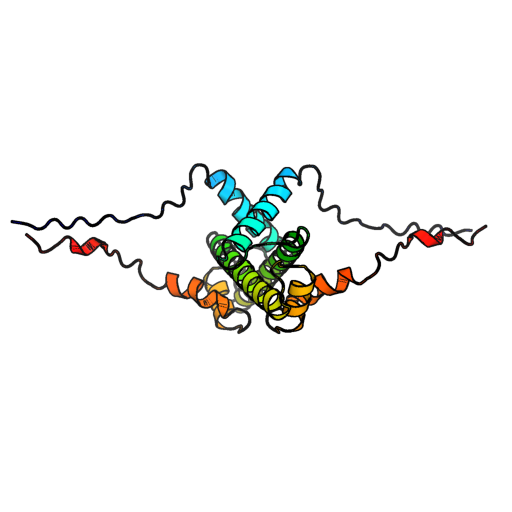.936 1 98.44 66 THR B CA 1
ATOM 1427 C C . THR B 1 66 ? -7.73 13.531 2.568 1 98.44 66 THR B C 1
ATOM 1429 O O . THR B 1 66 ? -8.07 14.375 3.393 1 98.44 66 THR B O 1
ATOM 1432 N N . TRP B 1 67 ? -7.469 13.781 1.37 1 97.81 67 TRP B N 1
ATOM 1433 C CA . TRP B 1 67 ? -7.473 15.148 0.875 1 97.81 67 TRP B CA 1
ATOM 1434 C C . TRP B 1 67 ? -8.891 15.719 0.849 1 97.81 67 TRP B C 1
ATOM 1436 O O . TRP B 1 67 ? -9.117 16.859 1.239 1 97.81 67 TRP B O 1
ATOM 1446 N N . ASP B 1 68 ? -9.828 14.914 0.391 1 97.5 68 ASP B N 1
ATOM 1447 C CA . ASP B 1 68 ? -11.227 15.328 0.409 1 97.5 68 ASP B CA 1
ATOM 1448 C C . ASP B 1 68 ? -11.68 15.664 1.826 1 97.5 68 ASP B C 1
ATOM 1450 O O . ASP B 1 68 ? -12.43 16.625 2.031 1 97.5 68 ASP B O 1
ATOM 1454 N N . GLU B 1 69 ? -11.211 14.875 2.768 1 98.12 69 GLU B N 1
ATOM 1455 C CA . GLU B 1 69 ? -11.516 15.156 4.168 1 98.12 69 GLU B CA 1
ATOM 1456 C C . GLU B 1 69 ? -10.914 16.484 4.609 1 98.12 69 GLU B C 1
ATOM 1458 O O . GLU B 1 69 ? -11.562 17.266 5.301 1 98.12 69 GLU B O 1
ATOM 1463 N N . ALA B 1 70 ? -9.641 16.797 4.266 1 98.12 70 ALA B N 1
ATOM 1464 C CA . ALA B 1 70 ? -8.992 18.078 4.574 1 98.12 70 ALA B CA 1
ATOM 1465 C C . ALA B 1 70 ? -9.789 19.25 3.998 1 98.12 70 ALA B C 1
ATOM 1467 O O . ALA B 1 70 ? -10.055 20.234 4.695 1 98.12 70 ALA B O 1
ATOM 1468 N N . LYS B 1 71 ? -10.25 19.062 2.812 1 96.94 71 LYS B N 1
ATOM 1469 C CA . LYS B 1 71 ? -11.016 20.109 2.141 1 96.94 71 LYS B CA 1
ATOM 1470 C C . LYS B 1 71 ? -12.352 20.344 2.84 1 96.94 71 LYS B C 1
ATOM 1472 O O . LYS B 1 71 ? -12.797 21.484 2.973 1 96.94 71 LYS B O 1
ATOM 1477 N N . ARG B 1 72 ? -13.008 19.281 3.197 1 97.38 72 ARG B N 1
ATOM 1478 C CA . ARG B 1 72 ? -14.273 19.391 3.918 1 97.38 72 ARG B CA 1
ATOM 1479 C C . ARG B 1 72 ? -14.109 20.234 5.18 1 97.38 72 ARG B C 1
ATOM 1481 O O . ARG B 1 72 ? -15.055 20.891 5.613 1 97.38 72 ARG B O 1
ATOM 1488 N N . ASN B 1 73 ? -12.914 20.266 5.715 1 97.06 73 ASN B N 1
ATOM 1489 C CA . ASN B 1 73 ? -12.609 21.047 6.914 1 97.06 73 ASN B CA 1
ATOM 1490 C C . ASN B 1 73 ? -11.93 22.359 6.574 1 97.06 73 ASN B C 1
ATOM 1492 O O . ASN B 1 73 ? -11.266 22.969 7.418 1 97.06 73 ASN B O 1
ATOM 1496 N N . ALA B 1 74 ? -11.992 22.75 5.422 1 96.31 74 ALA B N 1
ATOM 1497 C CA . ALA B 1 74 ? -11.516 24.031 4.906 1 96.31 74 ALA B CA 1
ATOM 1498 C C . ALA B 1 74 ? -10 24.141 5.031 1 96.31 74 ALA B C 1
ATOM 1500 O O . ALA B 1 74 ? -9.469 25.234 5.234 1 96.31 74 ALA B O 1
ATOM 1501 N N . ARG B 1 75 ? -9.367 23.062 4.98 1 96.56 75 ARG B N 1
ATOM 1502 C CA . ARG B 1 75 ? -7.914 23.047 5.031 1 96.56 75 ARG B CA 1
ATOM 1503 C C . ARG B 1 75 ? -7.324 22.719 3.664 1 96.56 75 ARG B C 1
ATOM 1505 O O . ARG B 1 75 ? -7.988 22.109 2.826 1 96.56 75 ARG B O 1
ATOM 1512 N N . ARG B 1 76 ? -5.977 23.266 3.576 1 95.25 76 ARG B N 1
ATOM 1513 C CA . ARG B 1 76 ? -5.25 23 2.34 1 95.25 76 ARG B CA 1
ATOM 1514 C C . ARG B 1 76 ? -4.047 22.094 2.6 1 95.25 76 ARG B C 1
ATOM 1516 O O . ARG B 1 76 ? -3.221 21.875 1.711 1 95.25 76 ARG B O 1
ATOM 1523 N N . THR B 1 77 ? -3.908 21.672 3.826 1 97.25 77 THR B N 1
ATOM 1524 C CA . THR B 1 77 ? -2.842 20.75 4.219 1 97.25 77 THR B CA 1
ATOM 1525 C C . THR B 1 77 ? -3.42 19.422 4.699 1 97.25 77 THR B C 1
ATOM 1527 O O . THR B 1 77 ? -4.273 19.406 5.586 1 97.25 77 THR B O 1
ATOM 1530 N N . LEU B 1 78 ? -2.982 18.312 4.023 1 97.25 78 LEU B N 1
ATOM 1531 C CA . LEU B 1 78 ? -3.326 16.969 4.449 1 97.25 78 LEU B CA 1
ATOM 1532 C C . LEU B 1 78 ? -2.594 16.594 5.734 1 97.25 78 LEU B C 1
ATOM 1534 O O . LEU B 1 78 ? -1.368 16.719 5.812 1 97.25 78 LEU B O 1
ATOM 1538 N N . GLN B 1 79 ? -3.336 16.234 6.758 1 97.19 79 GLN B N 1
ATOM 1539 C CA . GLN B 1 79 ? -2.744 15.977 8.07 1 97.19 79 GLN B CA 1
ATOM 1540 C C . GLN B 1 79 ? -3.119 14.586 8.578 1 97.19 79 GLN B C 1
ATOM 1542 O O . GLN B 1 79 ? -4.027 13.945 8.047 1 97.19 79 GLN B O 1
ATOM 1547 N N . ARG B 1 80 ? -2.475 14.219 9.664 1 96.5 80 ARG B N 1
ATOM 1548 C CA . ARG B 1 80 ? -2.738 12.945 10.344 1 96.5 80 ARG B CA 1
ATOM 1549 C C . ARG B 1 80 ? -4.203 12.844 10.75 1 96.5 80 ARG B C 1
ATOM 1551 O O . ARG B 1 80 ? -4.801 11.766 10.656 1 96.5 80 ARG B O 1
ATOM 1558 N N . SER B 1 81 ? -4.785 13.945 11.242 1 97.06 81 SER B N 1
ATOM 1559 C CA . SER B 1 81 ? -6.172 13.922 11.695 1 97.06 81 SER B CA 1
ATOM 1560 C C . SER B 1 81 ? -7.121 13.578 10.555 1 97.06 81 SER B C 1
ATOM 1562 O O . SER B 1 81 ? -8.141 12.914 10.773 1 97.06 81 SER B O 1
ATOM 1564 N N . ASP B 1 82 ? -6.785 14.008 9.352 1 98 82 ASP B N 1
ATOM 1565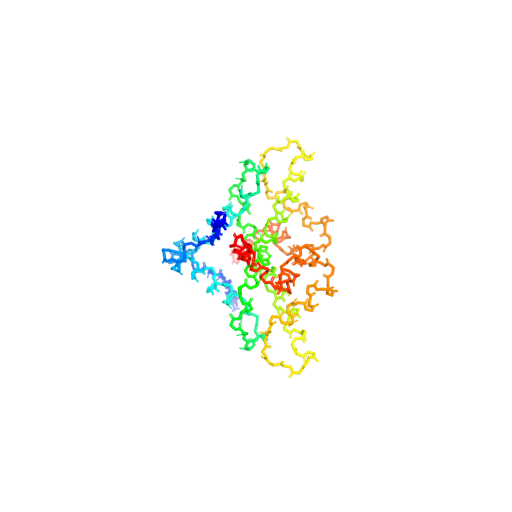 C CA . ASP B 1 82 ? -7.605 13.672 8.188 1 98 82 ASP B CA 1
ATOM 1566 C C . ASP B 1 82 ? -7.535 12.18 7.875 1 98 82 ASP B C 1
ATOM 1568 O O . ASP B 1 82 ? -8.562 11.547 7.621 1 98 82 ASP B O 1
ATOM 1572 N N . LEU B 1 83 ? -6.332 11.641 7.977 1 98.06 83 LEU B N 1
ATOM 1573 C CA . LEU B 1 83 ? -6.121 10.203 7.785 1 98.06 83 LEU B CA 1
ATOM 1574 C C . LEU B 1 83 ? -6.922 9.398 8.805 1 98.06 83 LEU B C 1
ATOM 1576 O O . LEU B 1 83 ? -7.594 8.43 8.445 1 98.06 83 LEU B O 1
ATOM 1580 N N . THR B 1 84 ? -6.871 9.836 10.039 1 97.94 84 THR B N 1
ATOM 1581 C CA . THR B 1 84 ? -7.586 9.172 11.117 1 97.94 84 THR B CA 1
ATOM 1582 C C . THR B 1 84 ? -9.086 9.141 10.844 1 97.94 84 THR B C 1
ATOM 1584 O O . THR B 1 84 ? -9.727 8.094 10.961 1 97.94 84 THR B O 1
ATOM 1587 N N . THR B 1 85 ? -9.586 10.281 10.469 1 98.44 85 THR B N 1
ATOM 1588 C CA . THR B 1 85 ? -11.016 10.391 10.188 1 98.44 85 THR B CA 1
ATOM 1589 C C . THR B 1 85 ? -11.414 9.477 9.031 1 98.44 85 THR B C 1
ATOM 1591 O O . THR B 1 85 ? -12.414 8.766 9.109 1 98.44 85 THR B O 1
ATOM 1594 N N . VAL B 1 86 ? -10.633 9.422 7.977 1 98.5 86 VAL B N 1
ATOM 1595 C CA . VAL B 1 86 ? -10.906 8.609 6.793 1 98.5 86 VAL B CA 1
ATOM 1596 C C . VAL B 1 86 ? -10.883 7.129 7.16 1 98.5 86 VAL B C 1
ATOM 1598 O O . VAL B 1 86 ? -11.789 6.379 6.805 1 98.5 86 VAL B O 1
ATOM 1601 N N . ILE B 1 87 ? -9.891 6.715 7.945 1 98.12 87 ILE B N 1
ATOM 1602 C CA . ILE B 1 87 ? -9.734 5.316 8.328 1 98.12 87 ILE B CA 1
ATOM 1603 C C . ILE B 1 87 ? -10.914 4.887 9.203 1 98.12 87 ILE B C 1
ATOM 1605 O O . ILE B 1 87 ? -11.438 3.779 9.047 1 98.12 87 ILE B O 1
ATOM 1609 N N . ARG B 1 88 ? -11.375 5.762 9.992 1 97.75 88 ARG B N 1
ATOM 1610 C CA . ARG B 1 88 ? -12.484 5.457 10.898 1 97.75 88 ARG B CA 1
ATOM 1611 C C . ARG B 1 88 ? -13.805 5.418 10.148 1 97.75 88 ARG B C 1
ATOM 1613 O O . ARG B 1 88 ? -14.711 4.664 10.516 1 97.75 88 ARG B O 1
ATOM 1620 N N . SER B 1 89 ? -13.93 6.156 9.125 1 97.88 89 SER B N 1
ATOM 1621 C CA . SER B 1 89 ? -15.242 6.371 8.516 1 97.88 89 SER B CA 1
ATOM 1622 C C . SER B 1 89 ? -15.484 5.406 7.359 1 97.88 89 SER B C 1
ATOM 1624 O O . SER B 1 89 ? -16.625 5.188 6.953 1 97.88 89 SER B O 1
ATOM 1626 N N . ASP B 1 90 ? -14.43 4.871 6.754 1 98 90 ASP B N 1
ATOM 1627 C CA . ASP B 1 90 ? -14.562 3.994 5.598 1 98 90 ASP B CA 1
ATOM 1628 C C . ASP B 1 90 ? -14.25 2.545 5.965 1 98 90 ASP B C 1
ATOM 1630 O O . ASP B 1 90 ? -13.117 2.225 6.328 1 98 90 ASP B O 1
ATOM 1634 N N . GLU B 1 91 ? -15.18 1.66 5.758 1 96.75 91 GLU B N 1
ATOM 1635 C CA . GLU B 1 91 ? -15.062 0.261 6.156 1 96.75 91 GLU B CA 1
ATOM 1636 C C . GLU B 1 91 ? -13.938 -0.435 5.395 1 96.75 91 GLU B C 1
ATOM 1638 O O . GLU B 1 91 ? -13.352 -1.396 5.891 1 96.75 91 GLU B O 1
ATOM 1643 N N . ARG B 1 92 ? -13.609 0.051 4.254 1 97.31 92 ARG B N 1
ATOM 1644 C CA . ARG B 1 92 ? -12.531 -0.533 3.461 1 97.31 92 ARG B CA 1
ATOM 1645 C C . ARG B 1 92 ? -11.203 -0.468 4.207 1 97.31 92 ARG B C 1
ATOM 1647 O O . ARG B 1 92 ? -10.289 -1.25 3.934 1 97.31 92 ARG B O 1
ATOM 1654 N N . PHE B 1 93 ? -11.148 0.411 5.188 1 97.81 93 PHE B N 1
ATOM 1655 C CA . PHE B 1 93 ? -9.883 0.658 5.859 1 97.81 93 PHE B CA 1
ATOM 1656 C C . PHE B 1 93 ? -9.906 0.118 7.285 1 97.81 93 PHE B C 1
ATOM 1658 O O . PHE B 1 93 ? -9.023 0.419 8.086 1 97.81 93 PHE B O 1
ATOM 1665 N N . ASP B 1 94 ? -10.82 -0.774 7.602 1 96.88 94 ASP B N 1
ATOM 1666 C CA . ASP B 1 94 ? -10.93 -1.334 8.945 1 96.88 94 ASP B CA 1
ATOM 1667 C C . ASP B 1 94 ? -9.641 -2.053 9.344 1 96.88 94 ASP B C 1
ATOM 1669 O O . ASP B 1 94 ? -9.266 -2.053 10.523 1 96.88 94 ASP B O 1
ATOM 1673 N N . PHE B 1 95 ? -8.984 -2.574 8.438 1 96.25 95 PHE B N 1
ATOM 1674 C CA . PHE B 1 95 ? -7.762 -3.322 8.719 1 96.25 95 PHE B CA 1
ATOM 1675 C C . PHE B 1 95 ? -6.641 -2.389 9.148 1 96.25 95 PHE B C 1
ATOM 1677 O O . PHE B 1 95 ? -5.613 -2.84 9.664 1 96.25 95 PHE B O 1
ATOM 1684 N N . LEU B 1 96 ? -6.887 -1.026 9.141 1 97.12 96 LEU B N 1
ATOM 1685 C CA . LEU B 1 96 ? -5.867 -0.037 9.469 1 97.12 96 LEU B CA 1
ATOM 1686 C C . LEU B 1 96 ? -6.102 0.537 10.867 1 97.12 96 LEU B C 1
ATOM 1688 O O . LEU B 1 96 ? -5.34 1.387 11.328 1 97.12 96 LEU B O 1
ATOM 1692 N N . MET B 1 97 ? -7.047 0.143 11.57 1 97.06 97 MET B N 1
ATOM 1693 C CA . MET B 1 97 ? -7.488 0.777 12.805 1 97.06 97 MET B CA 1
ATOM 1694 C C . MET B 1 97 ? -6.379 0.771 13.852 1 97.06 97 MET B C 1
ATOM 1696 O O . MET B 1 97 ? -6.285 1.686 14.672 1 97.06 97 MET B O 1
ATOM 1700 N N . ASP B 1 98 ? -5.543 -0.149 13.859 1 94.19 98 ASP B N 1
ATOM 1701 C CA . ASP B 1 98 ? -4.484 -0.268 14.859 1 94.19 98 ASP B CA 1
ATOM 1702 C C . ASP B 1 98 ? -3.473 0.866 14.727 1 94.19 98 ASP B C 1
ATOM 1704 O O . ASP B 1 98 ? -2.844 1.266 15.703 1 94.19 98 ASP B O 1
ATOM 1708 N N . ILE B 1 99 ? -3.342 1.324 13.508 1 93.38 99 ILE B N 1
ATOM 1709 C CA . ILE B 1 99 ? -2.354 2.363 13.234 1 93.38 99 ILE B CA 1
ATOM 1710 C C . ILE B 1 99 ? -2.771 3.664 13.914 1 93.38 99 ILE B C 1
ATOM 1712 O O . ILE B 1 99 ? -1.923 4.449 14.336 1 93.38 99 ILE B O 1
ATOM 1716 N N . ILE B 1 100 ? -4.051 3.871 13.914 1 93.56 100 ILE B N 1
ATOM 1717 C CA . ILE B 1 100 ? -4.539 5.156 14.398 1 93.56 100 ILE B CA 1
ATOM 1718 C C . ILE B 1 100 ? -4.902 5.047 15.883 1 93.56 100 ILE B C 1
ATOM 1720 O O . ILE B 1 100 ? -5.066 6.059 16.562 1 93.56 100 ILE B O 1
ATOM 1724 N N . SER B 1 101 ? -5.172 3.928 16.453 1 84.56 101 SER B N 1
ATOM 1725 C CA . SER B 1 101 ? -5.477 3.738 17.875 1 84.56 101 SER B CA 1
ATOM 1726 C C . SER B 1 101 ? -4.215 3.824 18.719 1 84.56 101 SER B C 1
ATOM 1728 O O . SER B 1 101 ? -4.266 4.258 19.875 1 84.56 101 SER B O 1
ATOM 1730 N N . ASP B 1 102 ? -3.121 3.197 18.328 1 63.47 102 ASP B N 1
ATOM 1731 C CA . ASP B 1 102 ? -1.865 3.172 19.062 1 63.47 102 ASP B CA 1
ATOM 1732 C C . ASP B 1 102 ? -1.385 4.586 19.375 1 63.47 102 ASP B C 1
ATOM 1734 O O . ASP B 1 102 ? -0.757 4.82 20.422 1 63.47 102 ASP B O 1
ATOM 1738 N N . GLU B 1 103 ? -1.62 5.453 18.531 1 57.84 103 GLU B N 1
ATOM 1739 C CA . GLU B 1 103 ? -1.037 6.777 18.75 1 57.84 103 GLU B CA 1
ATOM 1740 C C . GLU B 1 103 ? -1.74 7.516 19.891 1 57.84 103 GLU B C 1
ATOM 1742 O O . GLU B 1 103 ? -1.205 8.484 20.422 1 57.84 103 GLU B O 1
ATOM 1747 N N . ARG B 1 104 ? -3.047 7.254 20.156 1 52.41 104 ARG B N 1
ATOM 1748 C CA . ARG B 1 104 ? -3.629 7.887 21.328 1 52.41 104 ARG B CA 1
ATOM 1749 C C . ARG B 1 104 ? -3.07 7.281 22.609 1 52.41 104 ARG B C 1
ATOM 1751 O O . ARG B 1 104 ? -3.312 7.797 23.703 1 52.41 104 ARG B O 1
ATOM 1758 N N . ALA B 1 105 ? -2.533 6.145 22.547 1 47.91 105 ALA B N 1
ATOM 1759 C CA . ALA B 1 105 ? -2.125 5.641 23.844 1 47.91 105 ALA B CA 1
ATOM 1760 C C . ALA B 1 105 ? -0.891 6.379 24.359 1 47.91 105 ALA B C 1
ATOM 1762 O O . ALA B 1 105 ? 0.107 6.5 23.641 1 47.91 105 ALA B O 1
ATOM 1763 N N . PRO B 1 106 ? -1.015 7.27 25.281 1 44.47 106 PRO B N 1
ATOM 1764 C CA . PRO B 1 106 ? 0.17 7.844 25.922 1 44.47 106 PRO B CA 1
ATOM 1765 C C . PRO B 1 106 ? 1.304 6.832 26.078 1 44.47 106 PRO B C 1
ATOM 1767 O O . PRO B 1 106 ? 1.051 5.629 26.203 1 44.47 106 PRO B O 1
ATOM 1770 N N . THR B 1 107 ? 2.365 6.973 25.266 1 43.47 107 THR B N 1
ATOM 1771 C CA . THR B 1 107 ? 3.518 6.152 25.625 1 43.47 107 THR B CA 1
ATOM 1772 C C . THR B 1 107 ? 3.488 5.797 27.109 1 43.47 107 THR B C 1
ATOM 1774 O O . THR B 1 107 ? 3.541 6.68 27.969 1 43.47 107 THR B O 1
ATOM 1777 N N . GLN B 1 108 ? 2.703 4.984 27.594 1 41.75 108 GLN B N 1
ATOM 1778 C CA . GLN B 1 108 ? 2.844 4.547 28.969 1 41.75 108 GLN B CA 1
ATOM 1779 C C . GLN B 1 108 ? 4.316 4.402 29.359 1 41.75 108 GLN B C 1
ATOM 1781 O O . GLN B 1 108 ? 5.047 3.623 28.75 1 41.75 108 GLN B O 1
ATOM 1786 N N . ASP B 1 109 ? 5.066 5.426 29.594 1 38.97 109 ASP B N 1
ATOM 1787 C CA . ASP B 1 109 ? 6.336 5.41 30.312 1 38.97 109 ASP B CA 1
ATOM 1788 C C . ASP B 1 109 ? 6.297 4.414 31.469 1 38.97 109 ASP B C 1
ATOM 1790 O O . ASP B 1 109 ? 5.574 4.621 32.469 1 38.97 109 ASP B O 1
ATOM 1794 N N . THR B 1 110 ? 6.184 3.146 31.172 1 41.69 110 THR B N 1
ATOM 1795 C CA . THR B 1 110 ? 6.418 2.148 32.219 1 41.69 110 THR B CA 1
ATOM 1796 C C . THR B 1 110 ? 7.598 2.553 33.094 1 41.69 110 THR B C 1
ATOM 1798 O O . THR B 1 110 ? 8.133 1.73 33.844 1 41.69 110 THR B O 1
ATOM 1801 N N . GLY B 1 111 ? 8.211 3.717 32.844 1 38.16 111 GLY B N 1
ATOM 1802 C CA . GLY B 1 111 ? 9.367 4.035 33.656 1 38.16 111 GLY B CA 1
ATOM 1803 C C . GLY B 1 111 ? 9.023 4.203 35.125 1 38.16 111 GLY B C 1
ATOM 1804 O O . GLY B 1 111 ? 9.898 4.504 35.938 1 38.16 111 GLY B O 1
ATOM 1805 N N . ALA B 1 112 ? 7.742 4.488 35.531 1 41.5 112 ALA B N 1
ATOM 1806 C CA . ALA B 1 112 ? 7.672 5.117 36.844 1 41.5 112 ALA B CA 1
ATOM 1807 C C . ALA B 1 112 ? 7.895 4.09 37.969 1 41.5 112 ALA B C 1
ATOM 1809 O O . ALA B 1 112 ? 7.59 4.352 39.125 1 41.5 112 ALA B O 1
ATOM 1810 N N . THR B 1 113 ? 8.094 2.801 37.5 1 40.53 113 THR B N 1
ATOM 1811 C CA . THR B 1 113 ? 8.078 1.986 38.719 1 40.53 113 THR B CA 1
ATOM 1812 C C . THR B 1 113 ? 9.234 2.363 39.625 1 40.53 113 THR B C 1
ATOM 1814 O O . THR B 1 113 ? 9.953 1.491 40.125 1 40.53 113 THR B O 1
ATOM 1817 N N . ARG B 1 114 ? 9.914 3.488 39.281 1 40.75 114 ARG B N 1
ATOM 1818 C CA . ARG B 1 114 ? 11.047 3.637 40.188 1 40.75 114 ARG B CA 1
ATOM 1819 C C . ARG B 1 114 ? 10.586 3.904 41.625 1 40.75 114 ARG B C 1
ATOM 1821 O O . ARG B 1 114 ? 11.352 4.406 42.438 1 40.75 114 ARG B O 1
ATOM 1828 N N . ALA B 1 115 ? 9.32 4.23 41.875 1 40.09 115 ALA B N 1
ATOM 1829 C CA . ALA B 1 115 ? 9.148 5.016 43.094 1 40.09 115 ALA B CA 1
ATOM 1830 C C . ALA B 1 115 ? 9.609 4.23 44.312 1 40.09 115 ALA B C 1
ATOM 1832 O O . ALA B 1 115 ? 10.352 4.75 45.156 1 40.09 115 ALA B O 1
ATOM 1833 N N . HIS B 1 116 ? 8.719 3.305 44.75 1 44.22 116 HIS B N 1
ATOM 1834 C CA . HIS B 1 116 ? 8.312 3.301 46.156 1 44.22 116 HIS B CA 1
ATOM 1835 C C . HIS B 1 116 ? 9.336 2.568 47.031 1 44.22 116 HIS B C 1
ATOM 1837 O O . HIS B 1 116 ? 9.117 2.383 48.219 1 44.22 116 HIS B O 1
ATOM 1843 N N . LEU B 1 117 ? 10.328 1.92 46.188 1 43.16 117 LEU B N 1
ATOM 1844 C CA . LEU B 1 117 ? 10.977 1.086 47.188 1 43.16 117 LEU B CA 1
ATOM 1845 C C . LEU B 1 117 ? 11.859 1.926 48.094 1 43.16 117 LEU B C 1
ATOM 1847 O O . LEU B 1 117 ? 12.578 1.385 48.938 1 43.16 117 LEU B O 1
ATOM 1851 N N . LEU B 1 118 ? 11.883 3.297 48.062 1 32.31 118 LEU B N 1
ATOM 1852 C CA . LEU B 1 118 ? 12.688 3.775 49.156 1 32.31 118 LEU B CA 1
ATOM 1853 C C . LEU B 1 118 ? 11.977 3.535 50.5 1 32.31 118 LEU B C 1
ATOM 1855 O O . LEU B 1 118 ? 10.766 3.746 50.594 1 32.31 118 LEU B O 1
#

Radius of gyration: 23.16 Å; Cα contacts (8 Å, |Δi|>4): 194; chains: 2; bounding box: 37×51×103 Å

Nearest PDB structures (foldseek):
  6y36-assembly1_C  TM=8.274E-01  e=5.430E-06  Aspergillus fumigatus Af293
  8gpn-assembly1_G  TM=7.416E-01  e=5.831E-03  Xenopus laevis
  5gsu-assembly1_C  TM=7.412E-01  e=6.190E-03  Homo sapiens
  8kcb-assembly1_A  TM=7.097E-01  e=1.193E-02  Arabidopsis thaliana
  6le9-assembly1_C  TM=7.349E-01  e=1.514E-02  Homo sapiens

Solvent-accessible surface area (backbone atoms only — not comparable to full-atom values): 13891 Å² total; per-residue (Å²): 138,86,81,79,76,79,76,82,79,79,70,80,66,76,65,51,75,89,23,40,72,59,50,44,50,55,47,54,50,48,46,52,51,46,48,62,42,84,84,54,81,39,71,42,90,65,32,49,61,53,49,52,52,48,48,52,49,48,51,41,51,54,44,50,53,20,42,54,46,19,45,76,68,75,39,72,52,31,38,58,69,28,45,45,52,44,40,73,72,35,76,69,32,54,88,46,50,65,71,60,54,55,71,71,47,68,79,74,70,77,68,66,71,48,60,75,41,105,134,57,60,76,56,78,77,83,79,78,70,81,65,73,66,49,74,85,27,39,68,59,52,43,50,54,46,53,50,48,44,51,52,45,50,62,42,84,83,53,81,39,71,41,89,65,32,47,61,54,50,51,52,48,48,52,49,47,52,40,51,52,44,50,53,18,40,54,46,20,44,77,68,76,37,74,51,34,39,57,68,28,45,47,52,45,40,72,71,35,76,71,32,55,88,45,51,65,71,60,53,56,68,70,48,68,79,73,69,76,66,65,78,68,60,74,84,112

Secondary structure (DSSP, 8-state):
----------------TTTHHHHHHHHHHHHHHHHHSTT--EE-TTHHHHHHHHHHHHHHHHHHHHHHHHHHTT-SEE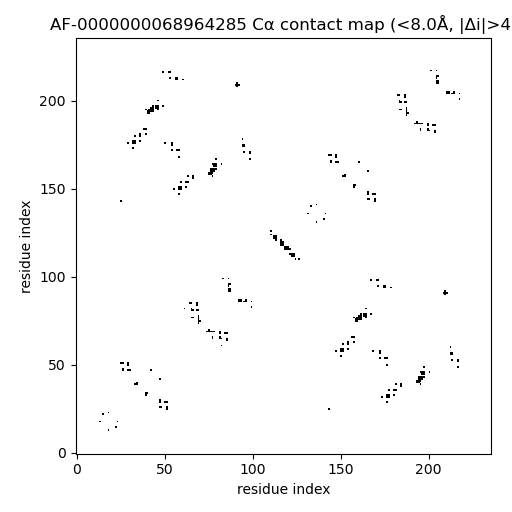-HHHHHHHHHH-GGGGGGHHHHHGGGS----GGGGGSTT-/----------------TTHHHHHHHHHHHHHHHHHHSTT--EE-TTHHHHHHHHHHHHHHHHHHHHHHHHHHTT-SEE-HHHHHHHHHH-GGGGGGHHHHHGGGS----GGGTTSTT-

InterPro domains:
  IPR003958 Transcription factor CBF/NF-Y/archaeal histone domain [PF00808] (24-86)
  IPR009072 Histone-fold [G3DSA:1.10.20.10] (5-101)
  IPR009072 Histone-fold [SSF47113] (14-101)
  IPR050568 Transcription/DNA replication regulator [PTHR10252] (19-104)